Protein AF-A0A0A2G6V5-F1 (afdb_monomer_lite)

pLDDT: mean 86.86, std 17.4, range [29.12, 98.69]

Radius of gyration: 23.3 Å; chains: 1; bounding box: 60×40×96 Å

Structure (mmCIF, N/CA/C/O backbone):
data_AF-A0A0A2G6V5-F1
#
_entry.id   AF-A0A0A2G6V5-F1
#
loop_
_atom_site.group_PDB
_atom_site.id
_atom_site.type_symbol
_atom_site.label_atom_id
_atom_site.label_alt_id
_atom_site.label_comp_id
_atom_site.label_asym_id
_atom_site.label_entity_id
_atom_site.label_seq_id
_atom_site.pdbx_PDB_ins_code
_atom_site.Cartn_x
_atom_site.Cartn_y
_atom_site.Cartn_z
_atom_site.occupancy
_atom_site.B_iso_or_equiv
_atom_site.auth_seq_id
_atom_site.auth_comp_id
_atom_site.auth_asym_id
_atom_site.auth_atom_id
_atom_site.pdbx_PDB_model_num
ATOM 1 N N . MET A 1 1 ? -38.300 0.985 -65.358 1.00 38.34 1 MET A N 1
ATOM 2 C CA . MET A 1 1 ? -37.937 0.601 -63.977 1.00 38.34 1 MET A CA 1
ATOM 3 C C . MET A 1 1 ? -36.799 1.496 -63.498 1.00 38.34 1 MET A C 1
ATOM 5 O O . MET A 1 1 ? -35.659 1.256 -63.862 1.00 38.34 1 MET A O 1
ATOM 9 N N . LYS A 1 2 ? -37.101 2.562 -62.751 1.00 32.06 2 LYS A N 1
ATOM 10 C CA . LYS A 1 2 ? -36.108 3.372 -62.026 1.00 32.06 2 LYS A CA 1
ATOM 11 C C . LYS A 1 2 ? -36.575 3.409 -60.576 1.00 32.06 2 LYS A C 1
ATOM 13 O O . LYS A 1 2 ? -37.638 3.955 -60.299 1.00 32.06 2 LYS A O 1
ATOM 18 N N . LYS A 1 3 ? -35.853 2.711 -59.699 1.00 33.84 3 LYS A N 1
ATOM 19 C CA . LYS A 1 3 ? -36.133 2.677 -58.263 1.00 33.84 3 LYS A CA 1
ATOM 20 C C . LYS A 1 3 ? -35.441 3.869 -57.605 1.00 33.84 3 LYS A C 1
ATOM 22 O O . LYS A 1 3 ? -34.271 4.130 -57.860 1.00 33.84 3 LYS A O 1
ATOM 27 N N . VAL A 1 4 ? -36.229 4.576 -56.808 1.00 41.38 4 VAL A N 1
ATOM 28 C CA . VAL A 1 4 ? -35.854 5.624 -55.857 1.00 41.38 4 VAL A CA 1
ATOM 29 C C . VAL A 1 4 ? -34.998 5.011 -54.748 1.00 41.38 4 VAL A C 1
ATOM 31 O O . VAL A 1 4 ? -35.308 3.904 -54.311 1.00 41.38 4 VAL A O 1
ATOM 34 N N . LEU A 1 5 ? -33.998 5.735 -54.238 1.00 35.59 5 LEU A N 1
ATOM 35 C CA . LEU A 1 5 ? -33.568 5.563 -52.850 1.00 35.59 5 LEU A CA 1
ATOM 36 C C . LEU A 1 5 ? -33.162 6.919 -52.255 1.00 35.59 5 LEU A C 1
ATOM 38 O O . LEU A 1 5 ? -32.220 7.562 -52.713 1.00 35.59 5 LEU A O 1
ATOM 42 N N . PHE A 1 6 ? -33.944 7.348 -51.267 1.00 35.78 6 PHE A N 1
ATOM 43 C CA . PHE A 1 6 ? -33.697 8.485 -50.386 1.00 35.78 6 PHE A CA 1
ATOM 44 C C . PHE A 1 6 ? -32.615 8.101 -49.368 1.00 35.78 6 PHE A C 1
ATOM 46 O O . PHE A 1 6 ? -32.706 7.042 -48.750 1.00 35.78 6 PHE A O 1
ATOM 53 N N . LEU A 1 7 ? -31.618 8.965 -49.178 1.00 33.09 7 LEU A N 1
ATOM 54 C CA . LEU A 1 7 ? -30.595 8.824 -48.145 1.00 33.09 7 LEU A CA 1
ATOM 55 C C . LEU A 1 7 ? -31.003 9.688 -46.942 1.00 33.09 7 LEU A C 1
ATOM 57 O O . LEU A 1 7 ? -30.869 10.909 -46.973 1.00 33.09 7 LEU A O 1
ATOM 61 N N . THR A 1 8 ? -31.553 9.065 -45.902 1.00 38.50 8 THR A N 1
ATOM 62 C CA . THR A 1 8 ? -31.852 9.712 -44.615 1.00 38.50 8 THR A CA 1
ATOM 63 C C . THR A 1 8 ? -30.629 9.683 -43.705 1.00 38.50 8 THR A C 1
ATOM 65 O O . THR A 1 8 ? -30.11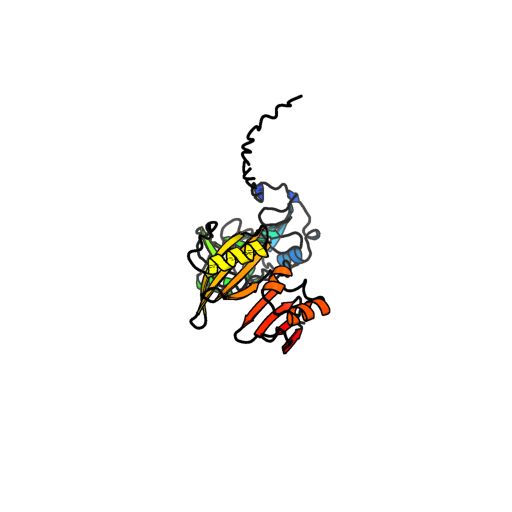2 8.620 -43.368 1.00 38.50 8 THR A O 1
ATOM 68 N N . LEU A 1 9 ? -30.195 10.878 -43.307 1.00 31.89 9 LEU A N 1
ATOM 69 C CA . LEU A 1 9 ? -29.132 11.164 -42.351 1.00 31.89 9 LEU A CA 1
ATOM 70 C C . LEU A 1 9 ? -29.617 10.835 -40.925 1.00 31.89 9 LEU A C 1
ATOM 72 O O . LEU A 1 9 ? -30.485 11.527 -40.397 1.00 31.89 9 LEU A O 1
ATOM 76 N N . PHE A 1 10 ? -29.069 9.791 -40.298 1.00 36.44 10 PHE A N 1
ATOM 77 C CA . PHE A 1 10 ? -29.245 9.528 -38.866 1.00 36.44 10 PHE A CA 1
ATOM 78 C C . PHE A 1 10 ? -28.097 10.192 -38.097 1.00 36.44 10 PHE A C 1
ATOM 80 O O . PHE A 1 10 ? -26.980 9.681 -38.065 1.00 36.44 10 PHE A O 1
ATOM 87 N N . ILE A 1 11 ? -28.372 11.343 -37.480 1.00 39.19 11 ILE A N 1
ATOM 88 C CA . ILE A 1 11 ? -27.513 11.923 -36.444 1.00 39.19 11 ILE A CA 1
ATOM 89 C C . ILE A 1 11 ? -27.846 11.175 -35.150 1.00 39.19 11 ILE A C 1
ATOM 91 O O . ILE A 1 11 ? -28.826 11.478 -34.473 1.00 39.19 11 ILE A O 1
ATOM 95 N N . GLY A 1 12 ? -27.067 10.137 -34.853 1.00 33.50 12 GLY A N 1
ATOM 96 C CA . GLY A 1 12 ? -27.122 9.435 -33.577 1.00 33.50 12 GLY A CA 1
ATOM 97 C C . GLY A 1 12 ? -26.443 10.269 -32.496 1.00 33.50 12 GLY A C 1
ATOM 98 O O . GLY A 1 12 ? -25.219 10.294 -32.410 1.00 33.50 12 GLY A O 1
ATOM 99 N N . MET A 1 13 ? -27.242 10.951 -31.674 1.00 35.38 13 MET A N 1
ATOM 100 C CA . MET A 1 13 ? -26.809 11.467 -30.377 1.00 35.38 13 MET A CA 1
ATOM 101 C C . MET A 1 13 ? -26.453 10.271 -29.485 1.00 35.38 13 MET A C 1
ATOM 103 O O . MET A 1 13 ? -27.337 9.581 -28.979 1.00 35.38 13 MET A O 1
ATOM 107 N N . ILE A 1 14 ? -25.159 10.012 -29.302 1.00 43.00 14 ILE A N 1
ATOM 108 C CA . ILE A 1 14 ? -24.679 9.138 -28.233 1.00 43.00 14 ILE A CA 1
ATOM 109 C C . ILE A 1 14 ? -24.782 9.959 -26.948 1.00 43.00 14 ILE A C 1
ATOM 111 O O . ILE A 1 14 ? -23.923 10.784 -26.642 1.00 43.00 14 ILE A O 1
ATOM 115 N N . GLY A 1 15 ? -25.892 9.783 -26.234 1.00 31.98 15 GLY A N 1
ATOM 116 C CA . GLY A 1 15 ? -26.022 10.256 -24.865 1.00 31.98 15 GLY A CA 1
ATOM 117 C C . GLY A 1 15 ? -25.026 9.501 -23.996 1.00 31.98 15 GLY A C 1
ATOM 118 O O . GLY A 1 15 ? -25.192 8.307 -23.757 1.00 31.98 15 GLY A O 1
ATOM 119 N N . LEU A 1 16 ? -23.988 10.193 -23.534 1.00 33.62 16 LEU A N 1
ATOM 120 C CA . LEU A 1 16 ? -23.160 9.720 -22.435 1.00 33.62 16 LEU A CA 1
ATOM 121 C C . LEU A 1 16 ? -24.040 9.721 -21.181 1.00 33.62 16 LEU A C 1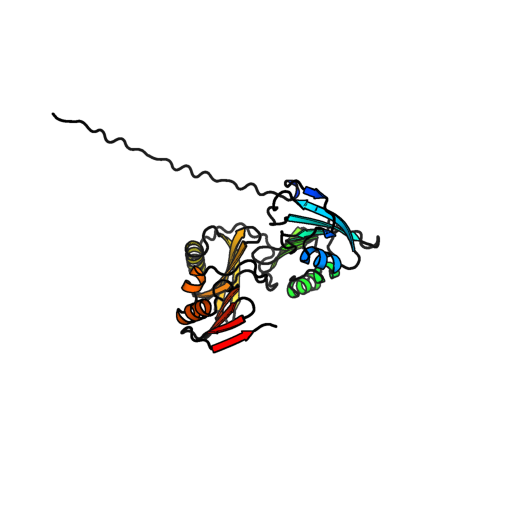
ATOM 123 O O . LEU A 1 16 ? -24.230 10.751 -20.535 1.00 33.62 16 LEU A O 1
ATOM 127 N N . MET A 1 17 ? -24.625 8.566 -20.863 1.00 29.12 17 MET A N 1
ATOM 128 C CA . MET A 1 17 ? -25.128 8.309 -19.522 1.00 29.12 17 MET A CA 1
ATOM 129 C C . MET A 1 17 ? -23.916 8.294 -18.594 1.00 29.12 17 MET A C 1
ATOM 131 O O . MET A 1 17 ? -23.192 7.307 -18.506 1.00 29.12 17 MET A O 1
ATOM 135 N N . SER A 1 18 ? -23.679 9.425 -17.932 1.00 30.42 18 SER A N 1
ATOM 136 C CA . SER A 1 18 ? -22.849 9.480 -16.737 1.00 30.42 18 SER A CA 1
ATOM 137 C C . SER A 1 18 ? -23.564 8.649 -15.675 1.00 30.42 18 SER A C 1
ATOM 139 O O . SER A 1 18 ? -24.473 9.126 -14.995 1.00 30.42 18 SER A O 1
ATOM 141 N N . CYS A 1 19 ? -23.230 7.361 -15.599 1.00 29.95 19 CYS A N 1
ATOM 142 C CA . CYS A 1 19 ? -23.558 6.543 -14.445 1.00 29.95 19 CYS A CA 1
ATOM 143 C C . CYS A 1 19 ? -22.782 7.124 -13.264 1.00 29.95 19 CYS A C 1
ATOM 145 O O . CYS A 1 19 ? -21.623 6.787 -13.033 1.00 29.95 19 CYS A O 1
ATOM 147 N N . HIS A 1 20 ? -23.430 8.033 -12.542 1.00 32.22 20 HIS A N 1
ATOM 148 C CA . HIS A 1 20 ? -23.027 8.432 -11.209 1.00 32.22 20 HIS A CA 1
ATOM 149 C C . HIS A 1 20 ? -23.052 7.154 -10.359 1.00 32.22 20 HIS A C 1
ATOM 151 O O . HIS A 1 20 ? -24.121 6.637 -10.034 1.00 32.22 20 HIS A O 1
ATOM 157 N N . ARG A 1 21 ? -21.884 6.551 -10.108 1.00 37.78 21 ARG A N 1
ATOM 158 C CA . ARG A 1 21 ? -21.764 5.494 -9.103 1.00 37.78 21 ARG A CA 1
ATOM 159 C C . ARG A 1 21 ? -22.068 6.167 -7.769 1.00 37.78 21 ARG A C 1
ATOM 161 O O . ARG A 1 21 ? -21.238 6.925 -7.282 1.00 37.78 21 ARG A O 1
ATOM 168 N N . ASN A 1 22 ? -23.258 5.930 -7.225 1.00 42.25 22 ASN A N 1
ATOM 169 C CA . ASN A 1 22 ? -23.545 6.253 -5.832 1.00 42.25 22 ASN A CA 1
ATOM 170 C C . ASN A 1 22 ? -22.530 5.471 -4.987 1.00 42.25 22 ASN A C 1
ATOM 172 O O . ASN A 1 22 ? -22.527 4.238 -5.039 1.00 42.25 22 ASN A O 1
ATOM 176 N N . SER A 1 23 ? -21.631 6.167 -4.292 1.00 52.72 23 SER A N 1
ATOM 177 C CA . SER A 1 23 ? -20.806 5.547 -3.257 1.00 52.72 23 SER A CA 1
ATOM 178 C C . SER A 1 23 ? -21.742 5.005 -2.179 1.00 52.72 23 SER A C 1
ATOM 180 O O . SER A 1 23 ? -22.703 5.675 -1.804 1.00 52.72 23 SER A O 1
ATOM 182 N N . MET A 1 24 ? -21.519 3.767 -1.747 1.00 62.09 24 MET A N 1
ATOM 183 C CA . MET A 1 24 ? -22.253 3.180 -0.629 1.00 62.09 24 MET A CA 1
ATOM 184 C C . MET A 1 24 ? -21.422 3.393 0.629 1.00 62.09 24 MET A C 1
ATOM 186 O O . MET A 1 24 ? -20.529 2.594 0.912 1.00 62.09 24 MET A O 1
ATOM 190 N N . ASP A 1 25 ? -21.712 4.485 1.330 1.00 74.06 25 ASP A N 1
ATOM 191 C CA . ASP A 1 25 ? -21.171 4.762 2.660 1.00 74.06 25 ASP A CA 1
ATOM 192 C C . ASP A 1 25 ? -21.531 3.612 3.622 1.00 74.06 25 ASP A C 1
ATOM 194 O O . ASP A 1 25 ? -22.568 2.957 3.448 1.00 74.06 25 ASP A O 1
ATOM 198 N N . LYS A 1 26 ? -20.701 3.350 4.643 1.00 74.69 26 LYS A N 1
ATOM 199 C CA . LYS A 1 26 ? -20.950 2.303 5.651 1.00 74.69 26 LYS A CA 1
ATOM 200 C C . LYS A 1 26 ? -22.351 2.408 6.262 1.00 74.69 26 LYS A C 1
ATOM 202 O O . LYS A 1 26 ? -23.012 1.389 6.462 1.00 74.69 26 LYS A O 1
ATOM 207 N N . HIS A 1 27 ? -22.845 3.627 6.483 1.00 80.81 27 HIS A N 1
ATOM 208 C CA . HIS A 1 27 ? -24.167 3.876 7.058 1.00 80.81 27 HIS A CA 1
ATOM 209 C C . HIS A 1 27 ? -25.329 3.516 6.119 1.00 80.81 27 HIS A C 1
ATOM 211 O O . HIS A 1 27 ? -26.443 3.269 6.588 1.00 80.81 27 HIS A O 1
ATOM 217 N N . ASP A 1 28 ? -25.068 3.430 4.815 1.00 83.88 28 ASP A N 1
ATOM 218 C CA . ASP A 1 28 ? -26.050 3.070 3.790 1.00 83.88 28 ASP A CA 1
ATOM 219 C C . ASP A 1 28 ? -26.067 1.564 3.483 1.00 83.88 28 ASP A C 1
ATOM 221 O O . ASP A 1 28 ? -26.959 1.079 2.776 1.00 83.88 28 ASP A O 1
ATOM 225 N N . VAL A 1 29 ? -25.109 0.795 4.016 1.00 86.69 29 VAL A N 1
ATOM 226 C CA . VAL A 1 29 ? -25.027 -0.654 3.813 1.00 86.69 29 VAL A CA 1
ATOM 227 C C . VAL A 1 29 ? -25.638 -1.393 5.007 1.00 86.69 29 VAL A C 1
ATOM 229 O O . VAL A 1 29 ? -25.096 -1.350 6.111 1.00 86.69 29 VAL A O 1
ATOM 232 N N . PRO A 1 30 ? -26.736 -2.154 4.818 1.00 92.56 30 PRO A N 1
ATOM 233 C CA . PRO A 1 30 ? -27.303 -2.958 5.893 1.00 92.56 30 PRO A CA 1
ATOM 234 C C . PRO A 1 30 ? -26.268 -3.923 6.470 1.00 92.56 30 PRO A C 1
ATOM 236 O O . PRO A 1 30 ? -25.570 -4.608 5.720 1.00 92.56 30 PRO A O 1
ATOM 239 N N . SER A 1 31 ? -26.209 -4.033 7.794 1.00 94.88 31 SER A N 1
ATOM 240 C CA . SER A 1 31 ? -25.311 -4.953 8.486 1.00 94.88 31 SER A CA 1
ATOM 241 C C . SER A 1 31 ? -26.079 -5.921 9.385 1.00 94.88 31 SER A C 1
ATOM 243 O O . SER A 1 31 ? -27.217 -5.682 9.796 1.00 94.88 31 SER A O 1
ATOM 245 N N . THR A 1 32 ? -25.463 -7.069 9.656 1.00 96.88 32 THR A N 1
ATOM 246 C CA . THR A 1 32 ? -25.995 -8.089 10.564 1.00 96.88 32 THR A CA 1
ATOM 247 C C . THR A 1 32 ? -24.980 -8.376 11.666 1.00 96.88 32 THR A C 1
ATOM 249 O O . THR A 1 32 ? -23.801 -8.552 11.351 1.00 96.88 32 THR A O 1
ATOM 252 N N . PRO A 1 33 ? -25.394 -8.442 12.945 1.00 97.44 33 PRO A N 1
ATOM 253 C CA . PRO A 1 33 ? -24.491 -8.818 14.025 1.00 97.44 33 PRO A CA 1
ATOM 254 C C . PRO A 1 33 ? -23.900 -10.213 13.802 1.00 97.44 33 PRO A C 1
ATOM 256 O O . PRO A 1 33 ? -24.618 -11.149 13.443 1.00 97.44 33 PRO A O 1
ATOM 259 N N . VAL A 1 34 ? -22.604 -10.359 14.064 1.00 96.94 34 VAL A N 1
ATOM 260 C CA . VAL A 1 34 ? -21.888 -11.640 14.022 1.00 96.94 34 VAL A CA 1
ATOM 261 C C . VAL A 1 34 ? -21.063 -11.824 15.289 1.00 96.94 34 VAL A C 1
ATOM 263 O O . VAL A 1 34 ? -20.673 -10.861 15.949 1.00 96.94 34 VAL A O 1
ATOM 266 N N . ASN A 1 35 ? -20.784 -13.074 15.647 1.00 96.00 35 ASN A N 1
ATOM 267 C CA . ASN A 1 35 ? -19.817 -13.362 16.697 1.00 96.00 35 ASN A CA 1
ATOM 268 C C . ASN A 1 35 ? -18.396 -13.094 16.172 1.00 96.00 35 ASN A C 1
ATOM 270 O O . ASN A 1 35 ? -18.093 -13.428 15.027 1.00 96.00 35 ASN A O 1
ATOM 274 N N . THR A 1 36 ? -17.512 -12.556 17.013 1.00 93.69 36 THR A N 1
ATOM 275 C CA . THR A 1 36 ? -16.094 -12.324 16.696 1.00 93.69 36 THR A CA 1
ATOM 276 C C . THR A 1 36 ? -15.394 -13.573 16.148 1.00 93.69 36 THR A C 1
ATOM 278 O O . THR A 1 36 ? -14.556 -13.459 15.262 1.00 93.69 36 THR A O 1
ATOM 281 N N . GLU A 1 37 ? -15.779 -14.778 16.578 1.00 95.00 37 GLU A N 1
ATOM 282 C CA . GLU A 1 37 ? -15.217 -16.034 16.058 1.00 95.00 37 GLU A CA 1
ATOM 283 C C . GLU A 1 37 ? -15.503 -16.278 14.568 1.00 95.00 37 GLU A C 1
ATOM 285 O O . GLU A 1 37 ? -14.748 -16.993 13.901 1.00 95.00 37 GLU A O 1
ATOM 290 N N . GLN A 1 38 ? -16.570 -15.669 14.043 1.00 96.25 38 GLN A N 1
ATOM 291 C CA . GLN A 1 38 ? -16.976 -15.751 12.639 1.00 96.25 38 GLN A CA 1
ATOM 292 C C . GLN A 1 38 ? -16.214 -14.765 11.743 1.00 96.25 38 GLN A C 1
ATOM 294 O O . GLN A 1 38 ? -16.382 -14.813 10.524 1.00 96.25 38 GLN A O 1
ATOM 299 N N . LEU A 1 39 ? -15.392 -13.882 12.318 1.00 97.56 39 LEU A N 1
ATOM 300 C CA . LEU A 1 39 ? -14.518 -13.006 11.547 1.00 97.56 39 LEU A CA 1
ATOM 301 C C . LEU A 1 39 ? -13.373 -13.803 10.900 1.00 97.56 39 LEU A C 1
ATOM 303 O O . LEU A 1 39 ? -12.946 -14.833 11.443 1.00 97.56 39 LEU A O 1
ATOM 307 N N . PRO A 1 40 ? -12.817 -13.314 9.775 1.00 97.38 40 PRO A N 1
ATOM 308 C CA . PRO A 1 40 ? -11.615 -13.895 9.193 1.00 97.38 40 PRO A CA 1
ATOM 309 C C . PRO A 1 40 ? -10.451 -13.934 10.197 1.00 97.38 40 PRO A C 1
ATOM 311 O O . PRO A 1 40 ? -10.348 -13.106 11.105 1.00 97.38 40 PRO A O 1
ATOM 314 N N . ASN A 1 41 ? -9.544 -14.901 10.037 1.00 96.81 41 ASN A N 1
ATOM 315 C CA . ASN A 1 41 ? -8.457 -15.122 10.998 1.00 96.81 41 ASN A CA 1
ATOM 316 C C . ASN A 1 41 ? -7.549 -13.897 11.169 1.00 96.81 41 ASN A C 1
ATOM 318 O O . ASN A 1 41 ? -7.132 -13.612 12.291 1.00 96.81 41 ASN A O 1
ATOM 322 N N . GLN A 1 42 ? -7.287 -13.154 10.092 1.00 94.94 42 GLN A N 1
ATOM 323 C CA . GLN A 1 42 ? -6.458 -11.950 10.140 1.00 94.94 42 GLN A CA 1
ATOM 324 C C . GLN A 1 42 ? -7.132 -10.804 10.910 1.00 94.94 42 GLN A C 1
ATOM 326 O O . GLN A 1 42 ? -6.467 -10.125 11.696 1.00 94.94 42 GLN A O 1
ATOM 331 N N . ALA A 1 43 ? -8.458 -10.664 10.800 1.00 97.38 43 ALA A N 1
ATOM 332 C CA . ALA A 1 43 ? -9.216 -9.692 11.586 1.00 97.38 43 ALA A CA 1
ATOM 333 C C . ALA A 1 43 ? -9.136 -10.035 13.078 1.00 97.38 43 ALA A C 1
ATOM 335 O O . ALA A 1 43 ? -8.761 -9.197 13.894 1.00 97.38 43 ALA A O 1
ATOM 336 N N . LYS A 1 44 ? -9.371 -11.304 13.440 1.00 97.56 44 LYS A N 1
ATOM 337 C CA . LYS A 1 44 ? -9.236 -11.775 14.831 1.00 97.56 44 LYS A CA 1
ATOM 338 C C . LYS A 1 44 ? -7.824 -11.557 15.377 1.00 97.56 44 LYS A C 1
ATOM 340 O O . LYS A 1 44 ? -7.669 -11.106 16.508 1.00 97.56 44 LYS A O 1
ATOM 345 N N . ALA A 1 45 ? -6.796 -11.849 14.580 1.00 96.31 45 ALA A N 1
ATOM 346 C CA . ALA A 1 45 ? -5.406 -11.616 14.963 1.00 96.31 45 ALA A CA 1
ATOM 347 C C . ALA A 1 45 ? -5.119 -10.126 15.206 1.00 96.31 45 ALA A C 1
ATOM 349 O O . ALA A 1 45 ? -4.451 -9.796 16.182 1.00 96.31 45 ALA A O 1
ATOM 350 N N . THR A 1 46 ? -5.657 -9.239 14.364 1.00 96.25 46 THR A N 1
ATOM 351 C CA . THR A 1 46 ? -5.554 -7.782 14.535 1.00 96.25 46 THR A CA 1
ATOM 352 C C . THR A 1 46 ? -6.224 -7.336 15.833 1.00 96.25 46 THR A C 1
ATOM 354 O O . THR A 1 46 ? -5.577 -6.719 16.674 1.00 96.25 46 THR A O 1
ATOM 357 N N . LEU A 1 47 ? -7.482 -7.730 16.055 1.00 97.12 47 LEU A N 1
ATOM 358 C CA . LEU A 1 47 ? -8.243 -7.381 17.261 1.00 97.12 47 LEU A CA 1
ATOM 359 C C . LEU A 1 47 ? -7.556 -7.864 18.548 1.00 97.12 47 LEU A C 1
ATOM 361 O O . LEU A 1 47 ? -7.530 -7.144 19.541 1.00 97.12 47 LEU A O 1
ATOM 365 N N . ASN A 1 48 ? -6.955 -9.057 18.527 1.00 95.25 48 ASN A N 1
ATOM 366 C CA . ASN A 1 48 ? -6.252 -9.622 19.681 1.00 95.25 48 ASN A CA 1
ATOM 367 C C . ASN A 1 48 ? -4.930 -8.908 20.017 1.00 95.25 48 ASN A C 1
ATOM 369 O O . ASN A 1 48 ? -4.481 -8.999 21.159 1.00 95.25 48 ASN A O 1
ATOM 373 N N . LYS A 1 49 ? -4.302 -8.219 19.052 1.00 94.88 49 LYS A N 1
ATOM 374 C CA . LYS A 1 49 ? -3.075 -7.433 19.278 1.00 94.88 49 LYS A CA 1
ATOM 375 C C . LYS A 1 49 ? -3.343 -6.078 19.935 1.00 94.88 49 LYS A C 1
ATOM 377 O O . LYS A 1 49 ? -2.421 -5.502 20.508 1.00 94.88 49 LYS A O 1
ATOM 382 N N . ILE A 1 50 ? -4.576 -5.574 19.871 1.00 93.56 50 ILE A N 1
ATOM 383 C CA . ILE A 1 50 ? -4.940 -4.275 20.443 1.00 93.56 50 ILE A CA 1
ATOM 384 C C . ILE A 1 50 ? -5.126 -4.424 21.957 1.00 93.56 50 ILE A C 1
ATOM 386 O O . ILE A 1 50 ? -6.179 -4.819 22.469 1.00 93.56 50 ILE A O 1
ATOM 390 N N . GLU A 1 51 ? -4.068 -4.114 22.699 1.00 91.00 51 GLU A N 1
ATOM 391 C CA . GLU A 1 51 ? -4.073 -4.181 24.156 1.00 91.00 51 GLU A CA 1
ATOM 392 C C . GLU A 1 51 ? -4.967 -3.107 24.790 1.00 91.00 51 GLU A C 1
ATOM 394 O O . GLU A 1 51 ? -5.185 -2.028 24.251 1.00 91.00 51 GLU A O 1
ATOM 399 N N . GLY A 1 52 ? -5.497 -3.395 25.982 1.00 90.19 52 GLY A N 1
ATOM 400 C CA . GLY A 1 52 ? -6.353 -2.454 26.714 1.00 90.19 52 GLY A CA 1
ATOM 401 C C . GLY A 1 52 ? -7.810 -2.394 26.243 1.00 90.19 52 GLY A C 1
ATOM 402 O O . GLY A 1 52 ? -8.624 -1.783 26.935 1.00 90.19 52 GLY A O 1
ATOM 403 N N . TYR A 1 53 ? -8.170 -3.098 25.167 1.00 93.75 53 TYR A N 1
ATOM 404 C CA . TYR A 1 53 ? -9.519 -3.123 24.600 1.00 93.75 53 TYR A CA 1
ATOM 405 C C . TYR A 1 53 ? -10.163 -4.516 24.610 1.00 93.75 53 TYR A C 1
ATOM 407 O O . TYR A 1 53 ? -9.492 -5.546 24.696 1.00 93.75 53 TYR A O 1
ATOM 415 N N . THR A 1 54 ? -11.493 -4.540 24.549 1.00 94.31 54 THR A N 1
ATOM 416 C CA . THR A 1 54 ? -12.318 -5.730 24.292 1.00 94.31 54 THR A CA 1
ATOM 417 C C . THR A 1 54 ? -13.266 -5.459 23.140 1.00 94.31 54 THR A C 1
ATOM 419 O O . THR A 1 54 ? -13.836 -4.370 23.067 1.00 94.31 54 THR A O 1
ATOM 422 N N . VAL A 1 55 ? -13.496 -6.463 22.298 1.00 96.81 55 VAL A N 1
ATOM 423 C CA . VAL A 1 55 ? -14.523 -6.400 21.253 1.00 96.81 55 VAL A CA 1
ATOM 424 C C . VAL A 1 55 ? -15.901 -6.363 21.918 1.00 96.81 55 VAL A C 1
ATOM 426 O O . VAL A 1 55 ? -16.285 -7.301 22.614 1.00 96.81 55 VAL A O 1
ATOM 429 N N . ALA A 1 56 ? -16.624 -5.259 21.740 1.00 96.19 56 ALA A N 1
ATOM 430 C CA . ALA A 1 56 ? -17.990 -5.087 22.225 1.00 96.19 56 ALA A CA 1
ATOM 431 C C . ALA A 1 56 ? -19.009 -5.684 21.251 1.00 96.19 56 ALA A C 1
ATOM 433 O O . ALA A 1 56 ? -19.997 -6.284 21.672 1.00 96.19 56 ALA A O 1
ATOM 434 N N . SER A 1 57 ? -18.763 -5.518 19.953 1.00 97.50 57 SER A N 1
ATOM 435 C CA . SER A 1 57 ? -19.622 -6.027 18.890 1.00 97.50 57 SER A CA 1
ATOM 436 C C . SER A 1 57 ? -18.841 -6.215 17.600 1.00 97.50 57 SER A C 1
ATOM 438 O O . SER A 1 57 ? -17.854 -5.523 17.354 1.00 97.50 57 SER A O 1
ATOM 440 N N . SER A 1 58 ? -19.333 -7.123 16.764 1.00 98.44 58 SER A N 1
ATOM 441 C CA . SER A 1 58 ? -18.902 -7.280 15.381 1.00 98.44 58 SER A CA 1
ATOM 442 C C . SER A 1 58 ? -20.131 -7.377 14.483 1.00 98.44 58 SER A C 1
ATOM 444 O O . SER A 1 58 ? -21.164 -7.928 14.881 1.00 98.44 58 SER A O 1
ATOM 446 N N . ALA A 1 59 ? -20.022 -6.855 13.269 1.00 97.88 59 ALA A N 1
ATOM 447 C CA . ALA A 1 59 ? -21.065 -6.916 12.260 1.00 97.88 59 ALA A CA 1
ATOM 448 C C . ALA A 1 59 ? -20.482 -7.331 10.908 1.00 97.88 59 ALA A C 1
ATOM 450 O O . ALA A 1 59 ? -19.300 -7.133 10.626 1.00 97.88 59 ALA A O 1
ATOM 451 N N . LYS A 1 60 ? -21.330 -7.933 10.077 1.00 97.94 60 LYS A N 1
ATOM 452 C CA . LYS A 1 60 ? -21.055 -8.205 8.670 1.00 97.94 60 LYS A CA 1
ATOM 453 C C . LYS A 1 60 ? -21.979 -7.352 7.812 1.00 97.94 60 LYS A C 1
ATOM 455 O O . LYS A 1 60 ? -23.200 -7.443 7.966 1.00 97.94 60 LYS A O 1
ATOM 460 N N . PHE A 1 61 ? -21.404 -6.580 6.901 1.00 96.94 61 PHE A N 1
ATOM 461 C CA . PHE A 1 61 ? -22.141 -5.825 5.897 1.00 96.94 61 PHE A CA 1
ATOM 462 C C . PHE A 1 61 ? -22.763 -6.766 4.853 1.00 96.94 61 PHE A C 1
ATOM 464 O O . PHE A 1 61 ? -22.206 -7.812 4.509 1.00 96.94 61 PHE A O 1
ATOM 471 N N . ALA A 1 62 ? -23.944 -6.412 4.345 1.00 93.88 62 ALA A N 1
ATOM 472 C CA . ALA A 1 62 ? -24.642 -7.188 3.321 1.00 93.88 62 ALA A CA 1
ATOM 473 C C . ALA A 1 62 ? -23.904 -7.168 1.972 1.00 93.88 62 ALA A C 1
ATOM 475 O O . ALA A 1 62 ? -23.975 -8.139 1.221 1.00 93.88 62 ALA A O 1
ATOM 476 N N . ASN A 1 63 ? -23.189 -6.076 1.693 1.00 91.19 63 ASN A N 1
ATOM 477 C CA . ASN A 1 63 ? -22.304 -5.892 0.547 1.00 91.19 63 ASN A CA 1
ATOM 478 C C . ASN A 1 63 ? -21.012 -5.217 1.018 1.00 91.19 63 ASN A C 1
ATOM 480 O O . ASN A 1 63 ? -20.961 -4.701 2.130 1.00 91.19 63 ASN A O 1
ATOM 484 N N . THR A 1 64 ? -19.981 -5.204 0.178 1.00 89.56 64 THR A N 1
ATOM 485 C CA . THR A 1 64 ? -18.777 -4.416 0.460 1.00 89.56 64 THR A CA 1
ATOM 486 C C . THR A 1 64 ? -19.104 -2.923 0.465 1.00 89.56 64 THR A C 1
ATOM 488 O O . THR A 1 64 ? -19.789 -2.461 -0.452 1.00 89.56 64 THR A O 1
ATOM 491 N N . THR A 1 65 ? -18.604 -2.183 1.455 1.00 90.00 65 THR A N 1
ATOM 492 C CA . THR A 1 65 ? -18.688 -0.713 1.497 1.00 90.00 65 THR A CA 1
ATOM 493 C C . THR A 1 65 ? -17.865 -0.088 0.367 1.00 90.00 65 THR A C 1
ATOM 495 O O . THR A 1 65 ? -17.105 -0.771 -0.331 1.00 90.00 65 THR A O 1
ATOM 498 N N . ASP A 1 66 ? -17.986 1.222 0.173 1.00 82.88 66 ASP A N 1
ATOM 499 C CA . ASP A 1 66 ? -17.085 1.979 -0.697 1.00 82.88 66 ASP A CA 1
ATOM 500 C C . ASP A 1 66 ? -15.614 1.911 -0.253 1.00 82.88 66 ASP A C 1
ATOM 502 O O . ASP A 1 66 ? -14.741 2.065 -1.103 1.00 82.88 66 ASP A O 1
ATOM 506 N N . ARG A 1 67 ? -15.353 1.571 1.018 1.00 85.44 67 ARG A N 1
ATOM 507 C CA . ARG A 1 67 ? -14.041 1.226 1.591 1.00 85.44 67 ARG A CA 1
ATOM 508 C C . ARG A 1 67 ? -13.612 -0.232 1.379 1.00 85.44 67 ARG A C 1
ATOM 510 O O . ARG A 1 67 ? -12.630 -0.711 1.939 1.00 85.44 67 ARG A O 1
ATOM 517 N N . GLY A 1 68 ? -14.367 -0.997 0.592 1.00 87.81 68 GLY A N 1
ATOM 518 C CA . GLY A 1 68 ? -14.103 -2.421 0.369 1.00 87.81 68 GLY A CA 1
ATOM 519 C C . GLY A 1 68 ? -14.289 -3.298 1.614 1.00 87.81 68 GLY A C 1
ATOM 520 O O . GLY A 1 68 ? -13.946 -4.483 1.581 1.00 87.81 68 GLY A O 1
ATOM 521 N N . SER A 1 69 ? -14.841 -2.748 2.695 1.00 93.50 69 SER A N 1
ATOM 522 C CA . SER A 1 69 ? -15.048 -3.435 3.964 1.00 93.50 69 SER A CA 1
ATOM 523 C C . SER A 1 69 ? -16.249 -4.366 3.883 1.00 93.50 69 SER A C 1
ATOM 525 O O . SER A 1 69 ? -17.284 -4.021 3.319 1.00 93.50 69 SER A O 1
ATOM 527 N N . LEU A 1 70 ? -16.136 -5.551 4.476 1.00 96.25 70 LEU A N 1
ATOM 528 C CA . LEU A 1 70 ? -17.233 -6.511 4.627 1.00 96.25 70 LEU A CA 1
ATOM 529 C C . LEU A 1 70 ? -17.582 -6.771 6.097 1.00 96.25 70 LEU A C 1
ATOM 531 O O . LEU A 1 70 ? -18.676 -7.255 6.394 1.00 96.25 70 LEU A O 1
ATOM 535 N N . TYR A 1 71 ? -16.674 -6.441 7.009 1.00 97.88 71 TYR A N 1
ATOM 536 C CA . TYR A 1 71 ? -16.865 -6.597 8.441 1.00 97.88 71 TYR A CA 1
ATOM 537 C C . TYR A 1 71 ? -16.506 -5.311 9.172 1.00 97.88 71 TYR A C 1
ATOM 539 O O . TYR A 1 71 ? -15.659 -4.549 8.723 1.00 97.88 71 TYR A O 1
ATOM 547 N N . GLU A 1 72 ? -17.111 -5.130 10.335 1.00 97.81 72 GLU A N 1
ATOM 548 C CA . GLU A 1 72 ? -16.810 -4.056 11.274 1.00 97.81 72 GLU A CA 1
ATOM 549 C C . GLU A 1 72 ? -16.738 -4.652 12.679 1.00 97.81 72 GLU A C 1
ATOM 551 O O . GLU A 1 72 ? -17.434 -5.621 13.005 1.00 97.81 72 GLU A O 1
ATOM 556 N N . SER A 1 73 ? -15.865 -4.116 13.523 1.00 98.25 73 SER A N 1
ATOM 557 C CA . SER A 1 73 ? -15.825 -4.423 14.946 1.00 98.25 73 SER A CA 1
ATOM 558 C C . SER A 1 73 ? -15.646 -3.164 15.769 1.00 98.25 73 SER A C 1
ATOM 560 O O . SER A 1 73 ? -14.803 -2.327 15.474 1.00 98.25 73 SER A O 1
ATOM 562 N N . ARG A 1 74 ? -16.407 -3.089 16.856 1.00 97.12 74 ARG A N 1
ATOM 563 C CA . ARG A 1 74 ? -16.351 -2.004 17.827 1.00 97.12 74 ARG A CA 1
ATOM 564 C C . ARG A 1 74 ? -15.615 -2.473 19.069 1.00 97.12 74 ARG A C 1
ATOM 566 O O . ARG A 1 74 ? -16.012 -3.456 19.702 1.00 97.12 74 ARG A O 1
ATOM 573 N N . LEU A 1 75 ? -14.560 -1.769 19.443 1.00 95.81 75 LEU A N 1
ATOM 574 C CA . LEU A 1 75 ? -13.724 -2.047 20.597 1.00 95.81 75 LEU A CA 1
ATOM 575 C C . LEU A 1 75 ? -14.006 -1.020 21.690 1.00 95.81 75 LEU A C 1
ATOM 577 O O . LEU A 1 75 ? -14.013 0.185 21.461 1.00 95.81 75 LEU A O 1
ATOM 581 N N . VAL A 1 76 ? -14.187 -1.501 22.916 1.00 93.38 76 VAL A N 1
ATOM 582 C CA . VAL A 1 76 ? -14.317 -0.657 24.110 1.00 93.38 76 VAL A CA 1
ATOM 583 C C . VAL A 1 76 ? -13.154 -0.902 25.047 1.00 93.38 76 VAL A C 1
ATOM 585 O O . VAL A 1 76 ? -12.699 -2.036 25.214 1.00 93.38 76 VAL A O 1
ATOM 588 N N . ALA A 1 77 ? -12.666 0.162 25.671 1.00 89.44 77 ALA A N 1
ATOM 589 C CA . ALA A 1 77 ? -11.581 0.044 26.620 1.00 89.44 77 ALA A CA 1
ATOM 590 C C . ALA A 1 77 ? -11.982 -0.777 27.852 1.00 89.44 77 ALA A C 1
ATOM 592 O O . ALA A 1 77 ? -13.053 -0.597 28.435 1.00 89.44 77 ALA A O 1
ATOM 593 N N . LYS A 1 78 ? -11.059 -1.622 28.318 1.00 87.38 78 LYS A N 1
ATOM 594 C CA . LYS A 1 78 ? -11.182 -2.377 29.576 1.00 87.38 78 LYS A CA 1
ATOM 595 C C . LYS A 1 78 ? -11.198 -1.462 30.801 1.00 87.38 78 LYS A C 1
ATOM 597 O O . LYS A 1 78 ? -11.741 -1.829 31.839 1.00 87.38 78 LYS A O 1
ATOM 602 N N . MET A 1 79 ? -10.584 -0.282 30.697 1.00 79.62 79 MET A N 1
ATOM 603 C CA . MET A 1 79 ? -10.491 0.698 31.777 1.00 79.62 79 MET A CA 1
ATOM 604 C C . MET A 1 79 ? -11.125 2.023 31.362 1.00 79.62 79 MET A C 1
ATOM 606 O O . MET A 1 79 ? -10.803 2.562 30.309 1.00 79.62 79 MET A O 1
ATOM 610 N N . ARG A 1 80 ? -11.940 2.609 32.251 1.00 65.44 80 ARG A N 1
ATOM 611 C CA . ARG A 1 80 ? -12.629 3.899 32.034 1.00 65.44 80 ARG A CA 1
ATOM 612 C C . ARG A 1 80 ? -11.712 5.078 31.672 1.00 65.44 80 ARG A C 1
ATOM 614 O O . ARG A 1 80 ? -12.213 6.075 31.172 1.00 65.44 80 ARG A O 1
ATOM 621 N N . ALA A 1 81 ? -10.410 4.996 31.954 1.00 59.94 81 ALA A N 1
ATOM 622 C CA . ALA A 1 81 ? -9.452 6.062 31.651 1.00 59.94 81 ALA A CA 1
ATOM 623 C C . ALA A 1 81 ? -9.138 6.199 30.149 1.00 59.94 81 ALA A C 1
ATOM 625 O O . ALA A 1 81 ? -8.669 7.250 29.728 1.00 59.94 81 ALA A O 1
ATOM 626 N N . VAL A 1 82 ? -9.416 5.167 29.346 1.00 61.3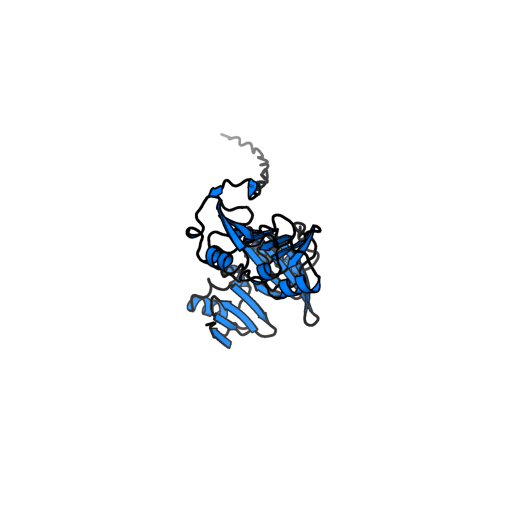4 82 VAL A N 1
ATOM 627 C CA . VAL A 1 82 ? -9.321 5.214 27.884 1.00 61.34 82 VAL A CA 1
ATOM 628 C C . VAL A 1 82 ? -10.755 5.378 27.375 1.00 61.34 82 VAL A C 1
ATOM 630 O O . VAL A 1 82 ? -11.457 4.411 27.118 1.00 61.34 82 VAL A O 1
ATOM 633 N N . ALA A 1 83 ? -11.266 6.610 27.390 1.00 61.22 83 ALA A N 1
ATOM 634 C CA . ALA A 1 83 ? -12.692 6.883 27.161 1.00 61.22 83 ALA A CA 1
ATOM 635 C C . ALA A 1 83 ? -13.149 6.656 25.704 1.00 61.22 83 ALA A C 1
ATOM 637 O O . ALA A 1 83 ? -14.346 6.675 25.425 1.00 61.22 83 ALA A O 1
ATOM 638 N N . THR A 1 84 ? -12.205 6.444 24.791 1.00 81.75 84 THR A N 1
ATOM 639 C CA . THR A 1 84 ? -12.442 6.339 23.352 1.00 81.75 84 THR A CA 1
ATOM 640 C C . THR A 1 84 ? -12.718 4.896 22.956 1.00 81.75 84 THR A C 1
ATOM 642 O O . THR A 1 84 ? -11.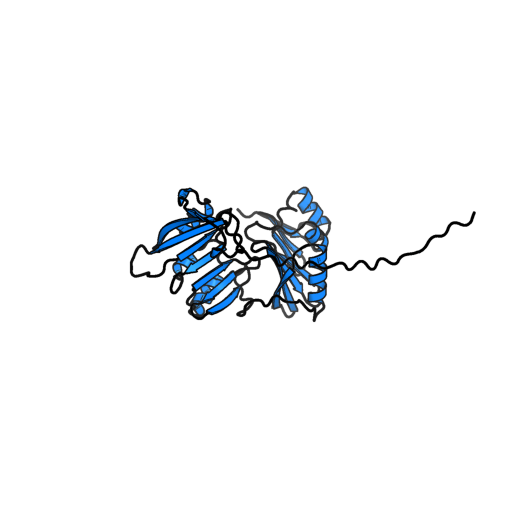858 4.032 23.135 1.00 81.75 84 THR A O 1
ATOM 645 N N . ALA A 1 85 ? -13.913 4.639 22.422 1.00 92.44 85 ALA A N 1
ATOM 646 C CA . ALA A 1 85 ? -14.182 3.426 21.659 1.00 92.44 85 ALA A CA 1
ATOM 647 C C . ALA A 1 85 ? -13.551 3.536 20.264 1.00 92.44 85 ALA A C 1
ATOM 649 O O . ALA A 1 85 ? -13.382 4.642 19.751 1.00 92.44 85 ALA A O 1
ATOM 650 N N . ILE A 1 86 ? -13.172 2.393 19.698 1.00 95.69 86 ILE A N 1
ATOM 651 C CA . ILE A 1 86 ? -12.525 2.306 18.387 1.00 95.69 86 ILE A CA 1
ATOM 652 C C . ILE A 1 86 ? -13.389 1.431 17.489 1.00 95.69 86 ILE A C 1
ATOM 654 O O . ILE A 1 86 ? -13.708 0.302 17.863 1.00 95.69 86 ILE A O 1
ATOM 658 N N . GLU A 1 87 ? -13.735 1.929 16.315 1.00 97.00 87 GLU A N 1
ATOM 659 C CA . GLU A 1 87 ? -14.316 1.152 15.228 1.00 97.00 87 GLU A CA 1
ATOM 660 C C . GLU A 1 87 ? -13.196 0.704 14.289 1.00 97.00 87 GLU A C 1
ATOM 662 O O . GLU A 1 87 ? -12.263 1.453 14.006 1.00 97.00 87 GLU A O 1
ATOM 667 N N . ILE A 1 88 ? -13.243 -0.556 13.861 1.00 97.81 88 ILE A N 1
ATOM 668 C CA . ILE A 1 88 ? -12.303 -1.111 12.889 1.00 97.81 88 ILE A CA 1
ATOM 669 C C . ILE A 1 88 ? -13.090 -1.853 11.829 1.00 97.81 88 ILE A C 1
ATOM 671 O O . ILE A 1 88 ? -13.816 -2.804 12.136 1.00 97.81 88 ILE A O 1
ATOM 675 N N . GLU A 1 89 ? -12.896 -1.452 10.584 1.00 97.50 89 GLU A N 1
ATOM 676 C CA . GLU A 1 89 ? -13.446 -2.124 9.422 1.00 97.50 89 GLU A CA 1
ATOM 677 C C . GLU A 1 89 ? -12.425 -3.089 8.815 1.00 97.50 89 GLU A C 1
ATOM 679 O O . GLU A 1 89 ? -11.218 -2.848 8.844 1.00 97.50 89 GLU A O 1
ATOM 684 N N . PHE A 1 90 ? -12.912 -4.197 8.256 1.00 96.44 90 PHE A N 1
ATOM 685 C CA . PHE A 1 90 ? -12.093 -5.210 7.600 1.00 96.44 90 PHE A CA 1
ATOM 686 C C . PHE A 1 90 ? -12.683 -5.631 6.259 1.00 96.44 90 PHE A C 1
ATOM 688 O O . PHE A 1 90 ? -13.900 -5.789 6.119 1.00 96.44 90 PHE A O 1
ATOM 695 N N . ASP A 1 91 ? -11.813 -5.921 5.295 1.00 93.62 91 ASP A N 1
ATOM 696 C CA . ASP A 1 91 ? -12.188 -6.561 4.037 1.00 93.62 91 ASP A CA 1
ATOM 697 C C . ASP A 1 91 ? -12.586 -8.042 4.228 1.00 93.62 91 ASP A C 1
ATOM 699 O O . ASP A 1 91 ? -12.606 -8.593 5.335 1.00 93.62 91 ASP A O 1
ATOM 703 N N . MET A 1 92 ? -12.918 -8.726 3.129 1.00 92.75 92 MET A N 1
ATOM 704 C CA . MET A 1 92 ? -13.338 -10.132 3.176 1.00 92.75 92 MET A CA 1
ATOM 705 C C . MET A 1 92 ? -12.261 -11.109 3.677 1.00 92.75 92 MET A C 1
ATOM 707 O O . MET A 1 92 ? -12.613 -12.196 4.138 1.00 92.75 92 MET A O 1
ATOM 711 N N . ASN A 1 93 ? -10.983 -10.728 3.605 1.00 91.88 93 ASN A N 1
ATOM 712 C CA . ASN A 1 93 ? -9.844 -11.521 4.069 1.00 91.88 93 ASN A CA 1
ATOM 713 C C . ASN A 1 93 ? -9.483 -11.207 5.531 1.00 91.88 93 ASN A C 1
ATOM 715 O O . ASN A 1 93 ? -8.749 -11.963 6.170 1.00 91.88 93 ASN A O 1
ATOM 719 N N . GLY A 1 94 ? -10.058 -10.143 6.098 1.00 93.94 94 GLY A N 1
ATOM 720 C CA . GLY A 1 94 ? -9.791 -9.686 7.456 1.00 93.94 94 GLY A CA 1
ATOM 721 C C . GLY A 1 94 ? -8.629 -8.709 7.555 1.00 93.94 94 GLY A C 1
ATOM 722 O O . GLY A 1 94 ? -8.079 -8.546 8.644 1.00 93.94 94 GLY A O 1
ATOM 723 N N . ILE A 1 95 ? -8.237 -8.092 6.443 1.00 92.31 95 ILE A N 1
ATOM 724 C CA . ILE A 1 95 ? -7.286 -6.984 6.437 1.00 92.31 95 ILE A CA 1
ATOM 725 C C . ILE A 1 95 ? -8.064 -5.725 6.804 1.00 92.31 95 ILE A C 1
ATOM 727 O O . ILE A 1 95 ? -9.141 -5.491 6.257 1.00 92.31 95 ILE A O 1
ATOM 731 N N . TRP A 1 96 ? -7.550 -4.939 7.751 1.00 94.69 96 TRP A N 1
ATOM 732 C CA . TRP A 1 96 ? -8.227 -3.714 8.159 1.00 94.69 96 TRP A CA 1
ATOM 733 C C . TRP A 1 96 ? -8.207 -2.692 7.016 1.00 94.69 96 TRP A C 1
ATOM 735 O O . TRP A 1 96 ? -7.211 -2.570 6.303 1.00 94.69 96 TRP A O 1
ATOM 745 N N . THR A 1 97 ? -9.313 -1.989 6.826 1.00 94.12 97 THR A N 1
ATOM 746 C CA . THR A 1 97 ? -9.501 -0.972 5.778 1.00 94.12 97 THR A CA 1
ATOM 747 C C . THR A 1 97 ? -9.627 0.420 6.374 1.00 94.12 97 THR A C 1
ATOM 749 O O . THR A 1 97 ? -9.189 1.383 5.746 1.00 94.12 97 THR A O 1
ATOM 752 N N . ASP A 1 98 ? -10.169 0.505 7.586 1.00 96.19 98 ASP A N 1
ATOM 753 C CA . ASP A 1 98 ? -10.370 1.736 8.333 1.00 96.19 98 ASP A CA 1
ATOM 754 C C . ASP A 1 98 ? -10.287 1.475 9.842 1.00 96.19 98 ASP A C 1
ATOM 756 O O . ASP A 1 98 ? -10.670 0.402 10.321 1.00 96.19 98 ASP A O 1
ATOM 760 N N . VAL A 1 99 ? -9.744 2.440 10.576 1.00 97.38 99 VAL A N 1
ATOM 761 C CA . VAL A 1 99 ? -9.677 2.462 12.039 1.00 97.38 99 VAL A CA 1
ATOM 762 C C . VAL A 1 99 ? -10.059 3.862 12.483 1.00 97.38 99 VAL A C 1
ATOM 764 O O . VAL A 1 99 ? -9.335 4.808 12.188 1.00 97.38 99 VAL A O 1
ATOM 767 N N . GLU A 1 100 ? -11.134 3.986 13.248 1.00 97.00 100 GLU A N 1
ATOM 768 C CA . GLU A 1 100 ? -11.710 5.269 13.644 1.00 97.00 100 GLU A CA 1
ATOM 769 C C . GLU A 1 100 ? -11.942 5.309 15.159 1.00 97.00 100 GLU A C 1
ATOM 771 O O . GLU A 1 100 ? -12.415 4.353 15.777 1.00 97.00 100 GLU A O 1
ATOM 776 N N . ALA A 1 101 ? -11.596 6.424 15.791 1.00 95.31 101 ALA A N 1
ATOM 777 C CA . ALA A 1 101 ? -11.993 6.723 17.154 1.00 95.31 101 ALA A CA 1
ATOM 778 C C . ALA A 1 101 ? -13.391 7.348 17.156 1.00 95.31 101 ALA A C 1
ATOM 780 O O . ALA A 1 101 ? -13.556 8.473 16.709 1.00 95.31 101 ALA A O 1
ATOM 781 N N . GLU A 1 102 ? -14.378 6.700 17.784 1.00 91.06 102 GLU A N 1
ATOM 782 C CA . GLU A 1 102 ? -15.742 7.264 17.871 1.00 91.06 102 GLU A CA 1
ATOM 783 C C . GLU A 1 102 ? -15.788 8.625 18.576 1.00 91.06 102 GLU A C 1
ATOM 785 O O . GLU A 1 102 ? -16.720 9.404 18.402 1.00 91.06 102 GLU A O 1
ATOM 790 N N . ASN A 1 103 ? -14.835 8.865 19.479 1.00 86.69 103 ASN A N 1
ATOM 791 C CA . ASN A 1 103 ? -14.687 10.126 20.189 1.00 86.69 103 ASN A CA 1
ATOM 792 C C . ASN A 1 103 ? -13.216 10.355 20.537 1.00 86.69 103 ASN A C 1
ATOM 794 O O . ASN A 1 103 ? -12.614 9.545 21.246 1.00 86.69 103 ASN A O 1
ATOM 798 N N . GLY A 1 104 ? -12.657 11.504 20.170 1.00 91.25 104 GLY A N 1
ATOM 799 C CA . GLY A 1 104 ? -11.285 11.851 20.533 1.00 91.25 104 GLY A CA 1
ATOM 800 C C . GLY A 1 104 ? -10.280 11.229 19.572 1.00 91.25 104 GLY A C 1
ATOM 801 O O . GLY A 1 104 ? -10.370 11.470 18.383 1.00 91.25 104 GLY A O 1
ATOM 802 N N . HIS A 1 105 ? -9.287 10.494 20.077 1.00 94.69 105 HIS A N 1
ATOM 803 C CA . HIS A 1 105 ? -8.191 9.995 19.245 1.00 94.69 105 HIS A CA 1
ATOM 804 C C . HIS A 1 105 ? -7.848 8.537 19.539 1.00 94.69 105 HIS A C 1
ATOM 806 O O . HIS A 1 105 ? -7.975 8.059 20.670 1.00 94.69 105 HIS A O 1
ATOM 812 N N . ILE A 1 106 ? -7.346 7.856 18.516 1.00 95.50 106 ILE A N 1
ATOM 813 C CA . ILE A 1 106 ? -6.800 6.510 18.589 1.00 95.50 106 ILE A CA 1
ATOM 814 C C . ILE A 1 106 ? -5.498 6.569 19.405 1.00 95.50 106 ILE A C 1
ATOM 816 O O . ILE A 1 106 ? -4.584 7.331 19.065 1.00 95.50 106 ILE A O 1
ATOM 820 N N . PRO A 1 107 ? -5.356 5.775 20.481 1.00 93.75 107 PRO A N 1
ATOM 821 C CA . PRO A 1 107 ? -4.110 5.723 21.234 1.00 93.75 107 PRO A CA 1
ATOM 822 C C . PRO A 1 107 ? -2.937 5.271 20.356 1.00 93.75 107 PRO A C 1
ATOM 824 O O . PRO A 1 107 ? -3.046 4.294 19.615 1.00 93.75 107 PRO A O 1
ATOM 827 N N . LEU A 1 108 ? -1.773 5.913 20.501 1.00 94.31 108 LEU A N 1
ATOM 828 C CA . LEU A 1 108 ? -0.582 5.600 19.695 1.00 94.31 108 LEU A CA 1
ATOM 829 C C . LEU A 1 108 ? -0.164 4.120 19.779 1.00 94.31 108 LEU A C 1
ATOM 831 O O . LEU A 1 108 ? 0.299 3.553 18.794 1.00 94.31 108 LEU A O 1
ATOM 835 N N . GLU A 1 109 ? -0.347 3.476 20.935 1.00 92.75 109 GLU A N 1
ATOM 836 C CA . GLU A 1 109 ? -0.061 2.042 21.093 1.00 92.75 109 GLU A CA 1
ATOM 837 C C . GLU A 1 109 ? -1.027 1.155 20.294 1.00 92.75 109 GLU A C 1
ATOM 839 O O . GLU A 1 109 ? -0.622 0.109 19.796 1.00 92.75 109 GLU A O 1
ATOM 844 N N . THR A 1 110 ? -2.276 1.592 20.093 1.00 94.31 110 THR A N 1
ATOM 845 C CA . THR A 1 110 ? -3.204 0.903 19.185 1.00 94.31 110 THR A CA 1
ATOM 846 C C . THR A 1 110 ? -2.731 1.035 17.742 1.00 94.31 110 THR A C 1
ATOM 848 O O . THR A 1 110 ? -2.626 0.024 17.054 1.00 94.31 110 THR A O 1
ATOM 851 N N . ILE A 1 111 ? -2.338 2.240 17.314 1.00 96.00 111 ILE A N 1
ATOM 852 C CA . ILE A 1 111 ? -1.812 2.491 15.960 1.00 96.00 111 ILE A CA 1
ATOM 853 C C . ILE A 1 111 ? -0.591 1.602 15.668 1.00 96.00 111 ILE A C 1
ATOM 855 O O . ILE A 1 111 ? -0.531 0.949 14.631 1.00 96.00 111 ILE A O 1
ATOM 859 N N . LYS A 1 112 ? 0.355 1.504 16.610 1.00 95.50 112 LYS A N 1
ATOM 860 C CA . LYS A 1 112 ? 1.545 0.636 16.495 1.00 95.50 112 LYS A CA 1
ATOM 861 C C . LYS A 1 112 ? 1.227 -0.852 16.367 1.00 95.50 112 LYS A C 1
ATOM 863 O O . LYS A 1 112 ? 2.054 -1.606 15.864 1.00 95.50 112 LYS A O 1
ATOM 868 N N . SER A 1 113 ? 0.080 -1.287 16.884 1.00 94.12 113 SER A N 1
ATOM 869 C CA . SER A 1 113 ? -0.321 -2.696 16.862 1.00 94.12 113 SER A CA 1
ATOM 870 C C . SER A 1 113 ? -0.975 -3.120 15.542 1.00 94.12 113 SER A C 1
ATOM 872 O O . SER A 1 113 ? -1.138 -4.322 15.305 1.00 94.12 113 SER A O 1
ATOM 874 N N . LEU A 1 114 ? -1.329 -2.155 14.681 1.00 94.56 114 LEU A N 1
ATOM 875 C CA . LEU A 1 114 ? -1.950 -2.419 13.389 1.00 94.56 114 LEU A CA 1
ATOM 876 C C . LEU A 1 114 ? -0.962 -3.153 12.467 1.00 94.56 114 LEU A C 1
ATOM 878 O O . LEU A 1 114 ? 0.145 -2.665 12.226 1.00 94.56 114 LEU A O 1
ATOM 882 N N . PRO A 1 115 ? -1.326 -4.332 11.933 1.00 91.56 115 PRO A N 1
ATOM 883 C CA . PRO A 1 115 ? -0.457 -5.061 11.020 1.00 91.56 115 PRO A CA 1
ATOM 884 C C . PRO A 1 115 ? -0.294 -4.291 9.706 1.00 91.56 115 PRO A C 1
ATOM 886 O O . PRO A 1 115 ? -1.243 -3.657 9.240 1.00 91.56 115 PRO A O 1
ATOM 889 N N . HIS A 1 116 ? 0.904 -4.368 9.121 1.00 87.12 116 HIS A N 1
ATOM 890 C CA . HIS A 1 116 ? 1.304 -3.675 7.886 1.00 87.12 116 HIS A CA 1
ATOM 891 C C . HIS A 1 116 ? 1.015 -2.161 7.893 1.00 87.12 116 HIS A C 1
ATOM 893 O O . HIS A 1 116 ? 0.738 -1.576 6.854 1.00 87.12 116 HIS A O 1
ATOM 899 N N . PHE A 1 117 ? 1.019 -1.519 9.067 1.00 92.94 117 PHE A N 1
ATOM 900 C CA . PHE A 1 117 ? 1.014 -0.060 9.154 1.00 92.94 117 PHE A CA 1
ATOM 901 C C . PHE A 1 117 ? 2.466 0.450 9.211 1.00 92.94 117 PHE A C 1
ATOM 903 O O . PHE A 1 117 ? 3.206 0.027 10.107 1.00 92.94 117 PHE A O 1
ATOM 910 N N . PRO A 1 118 ? 2.910 1.324 8.288 1.00 93.62 118 PRO A N 1
ATOM 911 C CA . PRO A 1 118 ? 4.316 1.706 8.191 1.00 93.62 118 PRO A CA 1
ATOM 912 C C . PRO A 1 118 ? 4.832 2.425 9.438 1.00 93.62 118 PRO A C 1
ATOM 914 O O . PRO A 1 118 ? 4.253 3.408 9.913 1.00 93.62 118 PRO A O 1
ATOM 917 N N . VAL A 1 119 ? 5.990 1.981 9.940 1.00 95.25 119 VAL A N 1
ATOM 918 C CA . VAL A 1 119 ? 6.620 2.568 11.134 1.00 95.25 119 VAL A CA 1
ATOM 919 C C . VAL A 1 119 ? 6.932 4.057 10.948 1.00 95.25 119 VAL A C 1
ATOM 921 O O . VAL A 1 119 ? 6.777 4.832 11.890 1.00 95.25 119 VAL A O 1
ATOM 924 N N . LYS A 1 120 ? 7.268 4.483 9.723 1.00 96.50 120 LYS A N 1
ATOM 925 C CA . LYS A 1 120 ? 7.521 5.891 9.386 1.00 96.50 120 LYS A CA 1
ATOM 926 C C . LYS A 1 120 ? 6.304 6.783 9.639 1.00 96.50 120 LYS A C 1
ATOM 928 O O . LYS A 1 120 ? 6.461 7.897 10.135 1.00 96.50 120 LYS A O 1
ATOM 933 N N . ILE A 1 121 ? 5.086 6.288 9.398 1.00 98.00 121 ILE A N 1
ATOM 934 C CA . ILE A 1 121 ? 3.862 7.052 9.689 1.00 98.00 121 ILE A CA 1
ATOM 935 C C . ILE A 1 121 ? 3.679 7.196 11.203 1.00 98.00 121 ILE A C 1
ATOM 937 O O . ILE A 1 121 ? 3.366 8.282 11.691 1.00 98.00 121 ILE A O 1
ATOM 941 N N . VAL A 1 122 ? 3.944 6.137 11.977 1.00 98.00 122 VAL A N 1
ATOM 942 C CA . VAL A 1 122 ? 3.927 6.197 13.451 1.00 98.00 122 VAL A CA 1
ATOM 943 C C . VAL A 1 122 ? 4.941 7.221 13.973 1.00 98.00 122 VAL A C 1
ATOM 945 O O . VAL A 1 122 ? 4.634 8.007 14.874 1.00 98.00 122 VAL A O 1
ATOM 948 N N . GLU A 1 123 ? 6.151 7.231 13.413 1.00 97.94 123 GLU A N 1
ATOM 949 C CA . GLU A 1 123 ? 7.195 8.200 13.747 1.00 97.94 123 GLU A CA 1
ATOM 950 C C . GLU A 1 123 ? 6.775 9.627 13.394 1.00 97.94 123 GLU A C 1
ATOM 952 O O . GLU A 1 123 ? 6.938 10.525 14.223 1.00 97.94 123 GLU A O 1
ATOM 957 N N . TYR A 1 124 ? 6.161 9.830 12.227 1.00 97.69 124 TYR A N 1
ATOM 958 C CA . TYR A 1 124 ? 5.619 11.118 11.806 1.00 97.69 124 TYR A CA 1
ATOM 959 C C . TYR A 1 124 ? 4.528 11.617 12.760 1.00 97.69 124 TYR A C 1
ATOM 961 O O . TYR A 1 124 ? 4.598 12.758 13.226 1.00 97.69 124 TYR A O 1
ATOM 969 N N . ILE A 1 125 ? 3.556 10.763 13.106 1.00 98.25 125 ILE A N 1
ATOM 970 C CA . ILE A 1 125 ? 2.491 11.058 14.079 1.00 98.25 125 ILE A CA 1
ATOM 971 C C . ILE A 1 125 ? 3.104 11.503 15.408 1.00 98.25 125 ILE A C 1
ATOM 973 O O . ILE A 1 125 ? 2.733 12.546 15.951 1.00 98.25 125 ILE A O 1
ATOM 977 N N . LYS A 1 126 ? 4.082 10.745 15.915 1.00 97.94 126 LYS A N 1
ATOM 978 C CA . LYS A 1 126 ? 4.754 11.032 17.187 1.00 97.94 126 LYS A CA 1
ATOM 979 C C . LYS A 1 126 ? 5.552 12.337 17.140 1.00 97.94 126 LYS A C 1
ATOM 981 O O . LYS A 1 126 ? 5.446 13.140 18.065 1.00 97.94 126 LYS A O 1
ATOM 986 N N . ALA A 1 127 ? 6.345 12.553 16.091 1.00 97.75 127 ALA A N 1
ATOM 987 C CA . ALA A 1 127 ? 7.192 13.736 15.940 1.00 97.75 127 ALA A CA 1
ATOM 988 C C . ALA A 1 127 ? 6.366 15.026 15.834 1.00 97.75 127 ALA A C 1
ATOM 990 O O . ALA A 1 127 ? 6.742 16.050 16.402 1.00 97.75 127 ALA A O 1
ATOM 991 N N . ASN A 1 128 ? 5.214 14.953 15.164 1.00 97.19 128 ASN A N 1
ATOM 992 C CA . ASN A 1 128 ? 4.306 16.082 14.974 1.00 97.19 128 ASN A CA 1
ATOM 993 C C . ASN A 1 128 ? 3.211 16.175 16.051 1.00 97.19 128 ASN A C 1
ATOM 995 O O . ASN A 1 128 ? 2.366 17.066 15.971 1.00 97.19 128 ASN A O 1
ATOM 999 N N . GLN A 1 129 ? 3.229 15.286 17.054 1.00 97.19 129 GLN A N 1
ATOM 1000 C CA . GLN A 1 129 ? 2.250 15.227 18.148 1.00 97.19 129 GLN A CA 1
ATOM 1001 C C . GLN A 1 129 ? 0.801 15.214 17.634 1.00 97.19 129 GLN A C 1
ATOM 1003 O O . GLN A 1 129 ? -0.070 15.908 18.159 1.00 97.19 129 GLN A O 1
ATOM 1008 N N . LEU A 1 130 ? 0.552 14.451 16.567 1.00 97.12 130 LEU A N 1
ATOM 1009 C CA . LEU A 1 130 ? -0.770 14.366 15.962 1.00 97.12 130 LEU A CA 1
ATOM 1010 C C . LEU A 1 130 ? -1.712 13.566 16.865 1.00 97.12 130 LEU A C 1
ATOM 1012 O O . LEU A 1 130 ? -1.389 12.460 17.298 1.00 97.12 130 LEU A O 1
ATOM 1016 N N . LEU A 1 131 ? -2.893 14.125 17.116 1.00 96.75 131 LEU A N 1
ATOM 1017 C CA . LEU A 1 131 ? -4.007 13.419 17.739 1.00 96.75 131 LEU A CA 1
ATOM 1018 C C . LEU A 1 131 ? -4.849 12.825 16.612 1.00 96.75 131 LEU A C 1
ATOM 1020 O O . LEU A 1 131 ? -5.600 13.549 15.965 1.00 96.75 131 LEU A O 1
ATOM 1024 N N . VAL A 1 132 ? -4.640 11.541 16.334 1.00 97.62 132 VAL A N 1
ATOM 1025 C CA . VAL A 1 132 ? -5.231 10.844 15.185 1.00 97.62 132 VAL A CA 1
ATOM 1026 C C . VAL A 1 132 ? -6.638 10.374 15.519 1.00 97.62 132 VAL A C 1
ATOM 1028 O O . VAL A 1 132 ? -6.812 9.638 16.482 1.00 97.62 132 VAL A O 1
ATOM 1031 N N . GLU A 1 133 ? -7.619 10.787 14.731 1.00 97.06 133 GLU A N 1
ATOM 1032 C CA . GLU A 1 133 ? -9.015 10.362 14.845 1.00 97.06 133 GLU A CA 1
ATOM 1033 C C . GLU A 1 133 ? -9.296 9.144 13.965 1.00 97.06 133 GLU A C 1
ATOM 1035 O O . GLU A 1 133 ? -9.881 8.180 14.445 1.00 97.06 133 GLU A O 1
ATOM 1040 N N . GLU A 1 134 ? -8.797 9.141 12.728 1.00 97.50 134 GLU A N 1
ATOM 1041 C CA . GLU A 1 134 ? -9.060 8.084 11.748 1.00 97.50 134 GLU A CA 1
ATOM 1042 C C . GLU A 1 134 ? -7.775 7.722 10.987 1.00 97.50 134 GLU A C 1
ATOM 1044 O O . GLU A 1 134 ? -6.944 8.579 10.655 1.00 97.50 134 GLU A O 1
ATOM 1049 N N . ILE A 1 135 ? -7.605 6.431 10.714 1.00 97.44 135 ILE A N 1
ATOM 1050 C CA . ILE A 1 135 ? -6.595 5.887 9.811 1.00 97.44 135 ILE A CA 1
ATOM 1051 C C . ILE A 1 135 ? -7.310 5.030 8.780 1.00 97.44 135 ILE A C 1
ATOM 1053 O O . ILE A 1 135 ? -7.820 3.958 9.093 1.00 97.44 135 ILE A O 1
ATOM 1057 N N . GLU A 1 136 ? -7.234 5.457 7.531 1.00 94.50 136 GLU A N 1
ATOM 1058 C CA . GLU A 1 136 ? -7.900 4.800 6.417 1.00 94.50 136 GLU A CA 1
ATOM 1059 C C . GLU A 1 136 ? -6.841 4.253 5.450 1.00 94.50 136 GLU A C 1
ATOM 1061 O O . GLU A 1 136 ? -5.939 4.979 5.013 1.00 94.50 136 GLU A O 1
ATOM 1066 N N . ARG A 1 137 ? -6.932 2.969 5.088 1.00 90.88 137 ARG A N 1
ATOM 1067 C CA . ARG A 1 137 ? -6.113 2.405 4.007 1.00 90.88 137 ARG A CA 1
ATOM 1068 C C . ARG A 1 137 ? -6.653 2.866 2.669 1.00 90.88 137 ARG A C 1
ATOM 1070 O O . ARG A 1 137 ? -7.829 2.710 2.383 1.00 90.88 137 ARG A O 1
ATOM 1077 N N . LYS A 1 138 ? -5.784 3.361 1.804 1.00 86.06 138 LYS A N 1
ATOM 1078 C CA . LYS A 1 138 ? -6.109 3.699 0.419 1.00 86.06 138 LYS A CA 1
ATOM 1079 C C . LYS A 1 138 ? -5.364 2.752 -0.510 1.00 86.06 138 LYS A C 1
ATOM 1081 O O . LYS A 1 138 ? -4.310 2.229 -0.164 1.00 86.06 138 LYS A O 1
ATOM 1086 N N . SER A 1 139 ? -5.843 2.611 -1.742 1.00 80.94 139 SER A N 1
ATOM 1087 C CA . SER A 1 139 ? -5.146 1.832 -2.777 1.00 80.94 139 SER A CA 1
ATOM 1088 C C . SER A 1 139 ? -3.696 2.277 -3.028 1.00 80.94 139 SER A C 1
ATOM 1090 O O . SER A 1 139 ? -2.897 1.506 -3.551 1.00 80.94 139 SER A O 1
ATOM 1092 N N . TYR A 1 140 ? -3.369 3.525 -2.684 1.00 80.19 140 TYR A N 1
ATOM 1093 C CA . TYR A 1 140 ? -2.057 4.144 -2.868 1.00 80.19 140 TYR A CA 1
ATOM 1094 C C . TYR A 1 140 ? -1.237 4.294 -1.577 1.00 80.19 140 TYR A C 1
ATOM 1096 O O . TYR A 1 140 ? -0.146 4.850 -1.633 1.00 80.19 140 TYR A O 1
ATOM 1104 N N . GLY A 1 141 ? -1.749 3.853 -0.424 1.00 89.00 141 GLY A N 1
ATOM 1105 C CA . GLY A 1 141 ? -1.083 4.030 0.868 1.00 89.00 141 GLY A CA 1
ATOM 1106 C C . GLY A 1 141 ? -2.078 4.298 1.990 1.00 89.00 141 GLY A C 1
ATOM 1107 O O . GLY A 1 141 ? -3.028 3.542 2.174 1.00 89.00 141 GLY A O 1
ATOM 1108 N N . PHE A 1 142 ? -1.883 5.372 2.750 1.00 92.88 142 PHE A N 1
ATOM 1109 C CA . PHE A 1 142 ? -2.652 5.627 3.970 1.00 92.88 142 PHE A CA 1
ATOM 1110 C C . PHE A 1 142 ? -3.122 7.076 4.056 1.00 92.88 142 PHE A C 1
ATOM 1112 O O . PHE A 1 142 ? -2.385 8.005 3.729 1.00 92.88 142 PHE A O 1
ATOM 1119 N N . LYS A 1 143 ? -4.342 7.275 4.551 1.00 94.69 143 LYS A N 1
ATOM 1120 C CA . LYS A 1 143 ? -4.829 8.568 5.034 1.00 94.69 143 LYS A CA 1
ATOM 1121 C C . LYS A 1 143 ? -4.807 8.542 6.559 1.00 94.69 143 LYS A C 1
ATOM 1123 O O . LYS A 1 143 ? -5.325 7.615 7.170 1.00 94.69 143 LYS A O 1
ATOM 1128 N N . VAL A 1 144 ? -4.237 9.577 7.160 1.00 97.56 144 VAL A N 1
ATOM 1129 C CA . VAL A 1 144 ? -4.311 9.852 8.596 1.00 97.56 144 VAL A CA 1
ATOM 1130 C C . VAL A 1 144 ? -5.074 11.153 8.773 1.00 97.56 144 VAL A C 1
ATOM 1132 O O . VAL A 1 144 ? -4.640 12.195 8.279 1.00 97.56 144 VAL A O 1
ATOM 1135 N N . GLU A 1 145 ? -6.197 11.095 9.475 1.00 97.44 145 GLU A N 1
ATOM 1136 C CA . GLU A 1 145 ? -7.017 12.252 9.818 1.00 97.44 145 GLU A CA 1
ATOM 1137 C C . GLU A 1 145 ? -6.902 12.539 11.315 1.00 97.44 145 GLU A C 1
ATOM 1139 O O . GLU A 1 145 ? -6.885 11.633 12.151 1.00 97.44 145 GLU A O 1
ATOM 1144 N N . THR A 1 146 ? -6.727 13.808 11.664 1.00 97.44 146 THR A N 1
ATOM 1145 C CA . THR A 1 146 ? -6.573 14.253 13.050 1.00 97.44 146 THR A CA 1
ATOM 1146 C C . THR A 1 146 ? -7.849 14.887 13.578 1.00 97.44 146 THR A C 1
ATOM 1148 O O . THR A 1 146 ? -8.622 15.441 12.810 1.00 97.44 146 THR A O 1
ATOM 1151 N N . VAL A 1 147 ? -7.995 14.931 14.906 1.00 96.00 147 VAL A N 1
ATOM 1152 C CA . VAL A 1 147 ? -9.159 15.524 15.608 1.00 96.00 147 VAL A CA 1
ATOM 1153 C C . VAL A 1 147 ? -9.437 16.998 15.277 1.00 96.00 147 VAL A C 1
ATOM 1155 O O . VAL A 1 147 ? -10.476 17.546 15.634 1.00 96.00 147 VAL A O 1
ATOM 1158 N N . ASP A 1 148 ? -8.461 17.690 14.683 1.00 95.00 148 ASP A N 1
ATOM 1159 C CA . ASP A 1 148 ? -8.577 19.062 14.185 1.00 95.00 148 ASP A CA 1
ATOM 1160 C C . ASP A 1 148 ? -8.803 19.123 12.661 1.00 95.00 148 ASP A C 1
ATOM 1162 O O . ASP A 1 148 ? -8.542 20.153 12.037 1.00 95.00 148 ASP A O 1
ATOM 1166 N N . ASN A 1 149 ? -9.305 18.032 12.072 1.00 92.94 149 ASN A N 1
ATOM 1167 C CA . ASN A 1 149 ? -9.665 17.852 10.663 1.00 92.94 149 ASN A CA 1
ATOM 1168 C C . ASN A 1 149 ? -8.509 18.078 9.673 1.00 92.94 149 ASN A C 1
ATOM 1170 O O . ASN A 1 149 ? -8.730 18.492 8.529 1.00 92.94 149 ASN A O 1
ATOM 1174 N N . ARG A 1 150 ? -7.254 17.847 10.086 1.00 95.62 150 ARG A N 1
ATOM 1175 C CA . ARG A 1 150 ? -6.122 17.827 9.146 1.00 95.62 150 ARG A CA 1
ATOM 1176 C C . ARG A 1 150 ? -5.955 16.420 8.600 1.00 95.62 150 ARG A C 1
ATOM 1178 O O . ARG A 1 150 ? -6.024 15.448 9.343 1.00 95.62 150 ARG A O 1
ATOM 1185 N N . LYS A 1 151 ? -5.676 16.328 7.302 1.00 95.44 151 LYS A N 1
ATOM 1186 C CA . LYS A 1 151 ? -5.522 15.059 6.592 1.00 95.44 151 LYS A CA 1
ATOM 1187 C C . LYS A 1 151 ? -4.127 14.950 6.019 1.00 95.44 151 LYS A C 1
ATOM 1189 O O . LYS A 1 151 ? -3.648 15.874 5.365 1.00 95.44 151 LYS A O 1
ATOM 1194 N N . PHE A 1 152 ? -3.493 13.818 6.258 1.00 95.75 152 PHE A N 1
ATOM 1195 C CA . PHE A 1 152 ? -2.155 13.505 5.792 1.00 95.75 152 PHE A CA 1
ATOM 1196 C C . PHE A 1 152 ? -2.226 12.230 4.969 1.00 95.75 152 PHE A C 1
ATOM 1198 O O . PHE A 1 152 ? -2.812 11.241 5.398 1.00 95.75 152 PHE A O 1
ATOM 1205 N N . PHE A 1 153 ? -1.643 12.269 3.782 1.00 92.69 153 PHE A N 1
ATOM 1206 C CA . PHE A 1 153 ? -1.648 11.176 2.828 1.00 92.69 153 PHE A CA 1
ATOM 1207 C C . PHE A 1 153 ? -0.230 10.674 2.683 1.00 92.69 153 PHE A C 1
ATOM 1209 O O . PHE A 1 153 ? 0.665 11.451 2.348 1.00 92.69 153 PHE A O 1
ATOM 1216 N N . PHE A 1 154 ? -0.052 9.390 2.930 1.00 93.19 154 PHE A N 1
ATOM 1217 C CA . PHE A 1 154 ? 1.220 8.702 2.851 1.00 93.19 154 PHE A CA 1
ATOM 1218 C C . PHE A 1 154 ? 1.159 7.652 1.754 1.00 93.19 154 PHE A C 1
ATOM 1220 O O . PHE A 1 154 ? 0.082 7.114 1.478 1.00 93.19 154 PHE A O 1
ATOM 1227 N N . ASP A 1 155 ? 2.300 7.371 1.141 1.00 88.19 155 ASP A N 1
ATOM 1228 C CA . ASP A 1 155 ? 2.442 6.193 0.296 1.00 88.19 155 ASP A CA 1
ATOM 1229 C C . ASP A 1 155 ? 2.526 4.916 1.151 1.00 88.19 155 ASP A C 1
ATOM 1231 O O . ASP A 1 155 ? 2.405 4.952 2.383 1.00 88.19 155 ASP A O 1
ATOM 1235 N N . LYS A 1 156 ? 2.687 3.766 0.495 1.00 85.94 156 LYS A N 1
ATOM 1236 C CA . LYS A 1 156 ? 2.761 2.460 1.163 1.00 85.94 156 LYS A CA 1
ATOM 1237 C C . LYS A 1 156 ? 4.007 2.310 2.035 1.00 85.94 156 LYS A C 1
ATOM 1239 O O . LYS A 1 156 ? 3.925 1.714 3.105 1.00 85.94 156 LYS A O 1
ATOM 1244 N N . MET A 1 157 ? 5.097 2.987 1.674 1.00 86.81 157 MET A N 1
ATOM 1245 C CA . MET A 1 157 ? 6.339 3.040 2.452 1.00 86.81 157 MET A CA 1
ATOM 1246 C C . MET A 1 157 ? 6.259 3.993 3.652 1.00 86.81 157 MET A C 1
ATOM 1248 O O . MET A 1 157 ? 7.147 4.004 4.513 1.00 86.81 157 MET A O 1
ATOM 1252 N N . GLY A 1 158 ? 5.188 4.781 3.747 1.00 91.56 158 GLY A N 1
ATOM 1253 C CA . GLY A 1 158 ? 4.962 5.745 4.813 1.00 91.56 158 GLY A CA 1
ATOM 1254 C C . GLY A 1 158 ? 5.612 7.107 4.580 1.00 91.56 158 GLY A C 1
ATOM 1255 O O . GLY A 1 158 ? 5.731 7.879 5.534 1.00 91.56 158 GLY A O 1
ATOM 1256 N N . GLU A 1 159 ? 6.023 7.417 3.351 1.00 91.06 159 GLU A N 1
ATOM 1257 C CA . GLU A 1 159 ? 6.472 8.754 2.969 1.00 91.06 159 GLU A CA 1
ATOM 1258 C C . GLU A 1 159 ? 5.268 9.675 2.763 1.00 91.06 159 GLU A C 1
ATOM 1260 O O . GLU A 1 159 ? 4.242 9.291 2.199 1.00 91.06 159 GLU A O 1
ATOM 1265 N N . LEU A 1 160 ? 5.373 10.915 3.243 1.00 92.62 160 LEU A N 1
ATOM 1266 C CA . LEU A 1 160 ? 4.288 11.887 3.136 1.00 92.62 160 LEU A CA 1
ATOM 1267 C C . LEU A 1 160 ? 4.155 12.377 1.686 1.00 92.62 160 LEU A C 1
ATOM 1269 O O . LEU A 1 160 ? 5.007 13.115 1.198 1.00 92.62 160 LEU A O 1
ATOM 1273 N N . ILE A 1 161 ? 3.032 12.057 1.045 1.00 88.94 161 ILE A N 1
ATOM 1274 C CA . ILE A 1 161 ? 2.673 12.541 -0.293 1.00 88.94 161 ILE A CA 1
ATOM 1275 C C . ILE A 1 161 ? 2.099 13.962 -0.218 1.00 88.94 161 ILE A C 1
ATOM 1277 O O . ILE A 1 161 ? 2.471 14.844 -0.989 1.00 88.94 161 ILE A O 1
ATOM 1281 N N . SER A 1 162 ? 1.127 14.186 0.673 1.00 86.50 162 SER A N 1
ATOM 1282 C CA . SER A 1 162 ? 0.363 15.439 0.733 1.00 86.50 162 SER A CA 1
ATOM 1283 C C . SER A 1 162 ? -0.300 15.634 2.094 1.00 86.50 162 SER A C 1
ATOM 1285 O O . SER A 1 162 ? -0.617 14.677 2.792 1.00 86.50 162 SER A O 1
ATOM 1287 N N . ASN A 1 163 ? -0.570 16.887 2.455 1.00 88.50 163 ASN A N 1
ATOM 1288 C CA . ASN A 1 163 ? -1.408 17.271 3.596 1.00 88.50 163 ASN A CA 1
ATOM 1289 C C . ASN A 1 163 ? -2.766 17.866 3.165 1.00 88.50 163 ASN A C 1
ATOM 1291 O O . ASN A 1 163 ? -3.394 18.632 3.900 1.00 88.50 163 ASN A O 1
ATOM 1295 N N . LYS A 1 164 ? -3.179 17.578 1.930 1.00 81.44 164 LYS A N 1
ATOM 1296 C CA . LYS A 1 164 ? -4.455 17.982 1.340 1.00 81.44 164 LYS A CA 1
ATOM 1297 C C . LYS A 1 164 ? -5.114 16.768 0.717 1.00 81.44 164 LYS A C 1
ATOM 1299 O O . LYS A 1 164 ? -4.414 15.963 0.097 1.00 81.44 164 LYS A O 1
ATOM 1304 N N . GLU A 1 165 ? -6.436 16.688 0.865 1.00 77.75 165 GLU A N 1
ATOM 1305 C CA . GLU A 1 165 ? -7.258 15.709 0.153 1.00 77.75 165 GLU A CA 1
ATOM 1306 C C . GLU A 1 165 ? -6.883 15.741 -1.333 1.00 77.75 165 GLU A C 1
ATOM 1308 O O . GLU A 1 165 ? -6.791 16.842 -1.892 1.00 77.75 165 GLU A O 1
ATOM 1313 N N . PRO A 1 166 ? -6.631 14.587 -1.969 1.00 66.56 166 PRO A N 1
ATOM 1314 C CA . PRO A 1 166 ? -6.454 14.546 -3.405 1.00 66.56 166 PRO A CA 1
ATOM 1315 C C . PRO A 1 166 ? -7.729 15.091 -4.053 1.00 66.56 166 PRO A C 1
ATOM 1317 O O . PRO A 1 166 ? -8.783 14.454 -4.042 1.00 66.56 166 PRO A O 1
ATOM 1320 N N . GLU A 1 167 ? -7.664 16.302 -4.601 1.00 62.38 167 GLU A N 1
ATOM 1321 C CA . GLU A 1 167 ? -8.676 16.739 -5.553 1.00 62.38 167 GLU A CA 1
ATOM 1322 C C . GLU A 1 167 ? -8.582 15.769 -6.725 1.00 62.38 167 GLU A C 1
ATOM 1324 O O . GLU A 1 167 ? -7.476 15.616 -7.233 1.00 62.38 167 GLU A O 1
ATOM 1329 N N . ASN A 1 168 ? -9.687 15.107 -7.117 1.00 55.84 168 ASN A N 1
ATOM 1330 C CA . ASN A 1 168 ? -9.744 14.212 -8.285 1.00 55.84 168 ASN A CA 1
ATOM 1331 C C . ASN A 1 168 ? -8.944 14.852 -9.421 1.00 55.84 168 ASN A C 1
ATOM 1333 O O . ASN A 1 168 ? -9.466 15.781 -10.056 1.00 55.84 168 ASN A O 1
ATOM 1337 N N . PRO A 1 169 ? -7.688 14.433 -9.658 1.00 52.47 169 PRO A N 1
ATOM 1338 C CA . PRO A 1 169 ? -6.840 15.219 -10.504 1.00 52.47 169 PRO A CA 1
ATOM 1339 C C . PRO A 1 169 ? -7.384 14.961 -11.890 1.00 52.47 169 PRO A C 1
ATOM 1341 O O . PRO A 1 169 ? -7.294 13.862 -12.439 1.00 52.47 169 PRO A O 1
ATOM 1344 N N . THR A 1 170 ? -7.969 15.995 -12.483 1.00 53.34 170 THR A N 1
ATOM 1345 C CA . THR A 1 170 ? -7.879 16.067 -13.928 1.00 53.34 170 THR A CA 1
ATOM 1346 C C . THR A 1 170 ? -6.385 16.215 -14.151 1.00 53.34 170 THR A C 1
ATOM 1348 O O . THR A 1 170 ? -5.856 17.308 -13.976 1.00 53.34 170 THR A O 1
ATOM 1351 N N . VAL A 1 171 ? -5.681 15.104 -14.391 1.00 56.34 171 VAL A N 1
ATOM 1352 C CA . VAL A 1 171 ? -4.287 15.141 -14.823 1.00 56.34 171 VAL A CA 1
ATOM 1353 C C . VAL A 1 171 ? -4.333 15.810 -16.185 1.00 56.34 171 VAL A C 1
ATOM 1355 O O . VAL A 1 171 ? -4.485 15.158 -17.211 1.00 56.34 171 VAL A O 1
ATOM 1358 N N . THR A 1 172 ? -4.336 17.138 -16.184 1.00 54.94 172 THR A N 1
ATOM 1359 C CA . THR A 1 172 ? -4.012 17.953 -17.339 1.00 54.94 172 THR A CA 1
ATOM 1360 C C . THR A 1 172 ? -2.511 17.807 -17.479 1.00 54.94 172 THR A C 1
ATOM 1362 O O . THR A 1 172 ? -1.798 18.345 -16.630 1.00 54.94 172 THR A O 1
ATOM 1365 N N . PRO A 1 173 ? -2.017 17.030 -18.457 1.00 58.47 173 PRO A N 1
ATOM 1366 C CA . PRO A 1 173 ? -0.593 16.805 -18.594 1.00 58.47 173 PRO A CA 1
ATOM 1367 C C . PRO A 1 173 ? 0.060 18.153 -18.893 1.00 58.47 173 PRO A C 1
ATOM 1369 O O . PRO A 1 173 ? -0.131 18.720 -19.965 1.00 58.47 173 PRO A O 1
ATOM 1372 N N . ASP A 1 174 ? 0.769 18.712 -17.921 1.00 66.69 174 ASP A N 1
ATOM 1373 C CA . ASP A 1 174 ? 1.571 19.923 -18.102 1.00 66.69 174 ASP A CA 1
ATOM 1374 C C . ASP A 1 174 ? 3.045 19.582 -18.378 1.00 66.69 174 ASP A C 1
ATOM 1376 O O . ASP A 1 174 ? 3.872 20.468 -18.598 1.00 66.69 174 ASP A O 1
ATOM 1380 N N . ASN A 1 175 ? 3.369 18.285 -18.400 1.00 77.50 175 ASN A N 1
ATOM 1381 C CA . ASN A 1 175 ? 4.699 17.745 -18.620 1.00 77.50 175 ASN A CA 1
ATOM 1382 C C . ASN A 1 175 ? 4.652 16.394 -19.364 1.00 77.50 175 ASN A C 1
ATOM 1384 O O . ASN A 1 175 ? 3.645 15.684 -19.361 1.00 77.50 175 ASN A O 1
ATOM 1388 N N . THR A 1 176 ? 5.776 16.027 -19.989 1.00 88.00 176 THR A N 1
ATOM 1389 C CA . THR A 1 176 ? 5.910 14.806 -20.803 1.00 88.00 176 THR A CA 1
ATOM 1390 C C . THR A 1 176 ? 5.684 13.520 -19.999 1.00 88.00 176 THR A C 1
ATOM 1392 O O . THR A 1 176 ? 5.153 12.553 -20.542 1.00 88.00 176 THR A O 1
ATOM 1395 N N . ALA A 1 177 ? 6.040 13.495 -18.710 1.00 91.06 177 ALA A N 1
ATOM 1396 C CA . ALA A 1 177 ? 5.822 12.327 -17.857 1.00 91.06 177 ALA A CA 1
ATOM 1397 C C . ALA A 1 177 ? 4.327 12.067 -17.620 1.00 91.06 177 ALA A C 1
ATOM 1399 O O . ALA A 1 177 ? 3.897 10.921 -17.689 1.00 91.06 177 ALA A O 1
ATOM 1400 N N . GLY A 1 178 ? 3.521 13.115 -17.426 1.00 91.88 178 GLY A N 1
ATOM 1401 C CA . GLY A 1 178 ? 2.068 13.001 -17.282 1.00 91.88 178 GLY A CA 1
ATOM 1402 C C . GLY A 1 178 ? 1.389 12.450 -18.536 1.00 91.88 178 GLY A C 1
ATOM 1403 O O . GLY A 1 178 ? 0.507 11.599 -18.433 1.00 91.88 178 GLY A O 1
ATOM 1404 N N . GLU A 1 179 ? 1.829 12.873 -19.727 1.00 91.88 179 GLU A N 1
ATOM 1405 C CA . GLU A 1 179 ? 1.331 12.325 -20.998 1.00 91.88 179 GLU A CA 1
ATOM 1406 C C . GLU A 1 179 ? 1.697 10.843 -21.149 1.00 91.88 179 GLU A C 1
ATOM 1408 O O . GLU A 1 179 ? 0.852 10.023 -21.519 1.00 91.88 179 GLU A O 1
ATOM 1413 N N . ALA A 1 180 ? 2.945 10.489 -20.825 1.00 95.00 180 ALA A N 1
ATOM 1414 C CA . ALA A 1 180 ? 3.428 9.115 -20.882 1.00 95.00 180 ALA A CA 1
ATOM 1415 C C . ALA A 1 180 ? 2.687 8.205 -19.890 1.00 95.00 180 ALA A C 1
ATOM 1417 O O . ALA A 1 180 ? 2.231 7.133 -20.286 1.00 95.00 180 ALA A O 1
ATOM 1418 N N . ALA A 1 181 ? 2.498 8.653 -18.645 1.00 95.25 181 ALA A N 1
ATOM 1419 C CA . ALA A 1 181 ? 1.771 7.922 -17.612 1.00 95.25 181 ALA A CA 1
ATOM 1420 C C . ALA A 1 181 ? 0.304 7.699 -17.997 1.00 95.25 181 ALA A C 1
ATOM 1422 O O . ALA A 1 181 ? -0.200 6.583 -17.883 1.00 95.25 181 ALA A O 1
ATOM 1423 N N . LEU A 1 182 ? -0.374 8.727 -18.522 1.00 93.31 182 LEU A N 1
ATOM 1424 C CA . LEU A 1 182 ? -1.759 8.608 -18.981 1.00 93.31 182 LEU A CA 1
ATOM 1425 C C . LEU A 1 182 ? -1.883 7.627 -20.156 1.00 93.31 182 LEU A C 1
ATOM 1427 O O . LEU A 1 182 ? -2.800 6.807 -20.189 1.00 93.31 182 LEU A O 1
ATOM 1431 N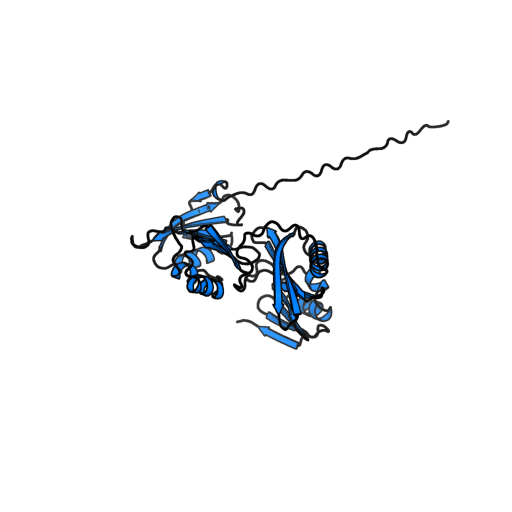 N . SER A 1 183 ? -0.953 7.690 -21.113 1.00 94.88 183 SER A N 1
ATOM 1432 C CA . SER A 1 183 ? -0.897 6.760 -22.245 1.00 94.88 183 SER A CA 1
ATOM 1433 C C . SER A 1 183 ? -0.674 5.315 -21.782 1.00 94.88 183 SER A C 1
ATOM 1435 O O . SER A 1 183 ? -1.421 4.417 -22.173 1.00 94.88 183 SER A O 1
ATOM 1437 N N . PHE A 1 184 ? 0.299 5.096 -20.891 1.00 97.50 184 PHE A N 1
ATOM 1438 C CA . PHE A 1 184 ? 0.624 3.779 -20.342 1.00 97.50 184 PHE A CA 1
ATOM 1439 C C . PHE A 1 184 ? -0.536 3.193 -19.526 1.00 97.50 184 PHE A C 1
ATOM 1441 O O . PHE A 1 184 ? -0.920 2.043 -19.736 1.00 97.50 184 PHE A O 1
ATOM 1448 N N . MET A 1 185 ? -1.155 4.002 -18.658 1.00 96.00 185 MET A N 1
ATOM 1449 C CA . MET A 1 185 ? -2.348 3.624 -17.896 1.00 96.00 185 MET A CA 1
ATOM 1450 C C . MET A 1 185 ? -3.484 3.188 -18.824 1.00 96.00 185 MET A C 1
ATOM 1452 O O . MET A 1 185 ? -4.017 2.095 -18.664 1.00 96.00 185 MET A O 1
ATOM 1456 N N . ASN A 1 186 ? -3.828 3.993 -19.832 1.00 95.00 186 ASN A N 1
ATOM 1457 C CA . ASN A 1 186 ? -4.912 3.659 -20.759 1.00 95.00 186 ASN A CA 1
ATOM 1458 C C . ASN A 1 186 ? -4.640 2.370 -21.555 1.00 95.00 186 ASN A C 1
ATOM 1460 O O . ASN A 1 186 ? -5.583 1.663 -21.910 1.00 95.00 186 ASN A O 1
ATOM 1464 N N . ALA A 1 187 ? -3.372 2.067 -21.844 1.00 97.69 187 ALA A N 1
ATOM 1465 C CA . ALA A 1 187 ? -2.979 0.875 -22.588 1.00 97.69 187 ALA A CA 1
ATOM 1466 C C . ALA A 1 187 ? -2.961 -0.404 -21.731 1.00 97.69 187 ALA A C 1
ATOM 1468 O O . ALA A 1 187 ? -3.300 -1.475 -22.237 1.00 97.69 187 ALA A O 1
ATOM 1469 N N . HIS A 1 188 ? -2.560 -0.309 -20.460 1.00 97.56 188 HIS A N 1
ATOM 1470 C CA . HIS A 1 188 ? -2.237 -1.484 -19.639 1.00 97.56 188 HIS A CA 1
ATOM 1471 C C . HIS A 1 188 ? -3.068 -1.630 -18.357 1.00 97.56 188 HIS A C 1
ATOM 1473 O O . HIS A 1 188 ? -3.092 -2.711 -17.774 1.00 97.56 188 HIS A O 1
ATOM 1479 N N . PHE A 1 189 ? -3.784 -0.583 -17.951 1.00 95.00 189 PHE A N 1
ATOM 1480 C CA . PHE A 1 189 ? -4.629 -0.529 -16.758 1.00 95.00 189 PHE A CA 1
ATOM 1481 C C . PHE A 1 189 ? -6.023 0.009 -17.123 1.00 95.00 189 PHE A C 1
ATOM 1483 O O . PHE A 1 189 ? -6.415 1.097 -16.690 1.00 95.00 189 PHE A O 1
ATOM 1490 N N . PRO A 1 190 ? -6.802 -0.717 -17.947 1.00 91.62 190 PRO A N 1
ATOM 1491 C CA . PRO A 1 190 ? -8.129 -0.263 -18.344 1.00 91.62 190 PRO A CA 1
ATOM 1492 C C . PRO A 1 190 ? -9.023 -0.058 -17.114 1.00 91.62 190 PRO A C 1
ATOM 1494 O O . PRO A 1 190 ? -8.981 -0.842 -16.168 1.00 91.62 190 PRO A O 1
ATOM 1497 N N . GLU A 1 191 ? -9.857 0.983 -17.149 1.00 90.19 191 GLU A N 1
ATOM 1498 C CA . GLU A 1 191 ? -10.760 1.401 -16.057 1.00 90.19 191 GLU A CA 1
ATOM 1499 C C . GLU A 1 191 ? -10.075 2.036 -14.832 1.00 90.19 191 GLU A C 1
ATOM 1501 O O . GLU A 1 191 ? -10.779 2.540 -13.955 1.00 90.19 191 GLU A O 1
ATOM 1506 N N . TYR A 1 192 ? -8.739 2.071 -14.775 1.00 91.94 192 TYR A N 1
ATOM 1507 C CA . TYR A 1 192 ? -8.019 2.850 -13.768 1.00 91.94 192 TYR A CA 1
ATOM 1508 C C . TYR A 1 192 ? -8.004 4.334 -14.142 1.00 91.94 192 TYR A C 1
ATOM 1510 O O . TYR A 1 192 ? -8.080 4.718 -15.310 1.00 91.94 192 TYR A O 1
ATOM 1518 N N . ARG A 1 193 ? -7.885 5.179 -13.120 1.00 90.25 193 ARG A N 1
ATOM 1519 C CA . ARG A 1 193 ? -7.633 6.618 -13.232 1.00 90.25 193 ARG A CA 1
ATOM 1520 C C . ARG A 1 193 ? -6.485 7.007 -12.312 1.00 90.25 193 ARG A C 1
ATOM 1522 O O . ARG A 1 193 ? -6.294 6.375 -11.276 1.00 90.25 193 ARG A O 1
ATOM 1529 N N . ILE A 1 194 ? -5.770 8.074 -12.642 1.00 89.44 194 ILE A N 1
ATOM 1530 C CA . ILE A 1 194 ? -4.818 8.683 -11.711 1.00 89.44 194 ILE A CA 1
ATOM 1531 C C . ILE A 1 194 ? -5.622 9.434 -10.644 1.00 89.44 194 ILE A C 1
ATOM 1533 O O . ILE A 1 194 ? -6.487 10.241 -10.983 1.00 89.44 194 ILE A O 1
ATOM 1537 N N . VAL A 1 195 ? -5.365 9.150 -9.369 1.00 84.38 195 VAL A N 1
ATOM 1538 C CA . VAL A 1 195 ? -6.045 9.786 -8.224 1.00 84.38 195 VAL A CA 1
ATOM 1539 C C . VAL A 1 195 ? -5.131 10.666 -7.390 1.00 84.38 195 VAL A C 1
ATOM 1541 O O . VAL A 1 195 ? -5.621 11.501 -6.641 1.00 84.38 195 VAL A O 1
ATOM 1544 N N . GLN A 1 196 ? -3.818 10.503 -7.534 1.00 84.06 196 GLN A N 1
ATOM 1545 C CA . GLN A 1 196 ? -2.833 11.317 -6.839 1.00 84.06 196 GLN A CA 1
ATOM 1546 C C . GLN A 1 196 ? -1.537 11.377 -7.646 1.00 84.06 196 GLN A C 1
ATOM 1548 O O . GLN A 1 196 ? -1.187 10.429 -8.354 1.00 84.06 196 GLN A O 1
ATOM 1553 N N . THR A 1 197 ? -0.812 12.485 -7.513 1.00 87.56 197 THR A N 1
ATOM 1554 C CA . THR A 1 197 ? 0.521 12.657 -8.098 1.00 87.56 197 THR A CA 1
ATOM 1555 C C . THR A 1 197 ? 1.497 13.210 -7.068 1.00 87.56 197 THR A C 1
ATOM 1557 O O . THR A 1 197 ? 1.128 14.103 -6.309 1.00 87.56 197 THR A O 1
ATOM 1560 N N . SER A 1 198 ? 2.742 12.735 -7.082 1.00 86.75 198 SER A N 1
ATOM 1561 C CA . SER A 1 198 ? 3.861 13.315 -6.324 1.00 86.75 198 SER A CA 1
ATOM 1562 C C . SER A 1 198 ? 4.989 13.704 -7.277 1.00 86.75 198 SER A C 1
ATOM 1564 O O . SER A 1 198 ? 5.136 13.127 -8.358 1.00 86.75 198 SER A O 1
ATOM 1566 N N . THR A 1 199 ? 5.785 14.704 -6.906 1.00 89.50 199 THR A N 1
ATOM 1567 C CA . THR A 1 199 ? 7.005 15.069 -7.634 1.00 89.50 199 THR A CA 1
ATOM 1568 C C . THR A 1 199 ? 8.132 15.299 -6.655 1.00 89.50 199 THR A C 1
ATOM 1570 O O . THR A 1 199 ? 8.045 16.149 -5.770 1.00 89.50 199 THR A O 1
ATOM 1573 N N . GLU A 1 200 ? 9.208 14.552 -6.848 1.00 89.38 200 GLU A N 1
ATOM 1574 C CA . GLU A 1 200 ? 10.316 14.464 -5.908 1.00 89.38 200 GLU A CA 1
ATOM 1575 C C . GLU A 1 200 ? 11.638 14.612 -6.657 1.00 89.38 200 GLU A C 1
ATOM 1577 O O . GLU A 1 200 ? 11.705 14.466 -7.882 1.00 89.38 200 GLU A O 1
ATOM 1582 N N . ARG A 1 201 ? 12.703 14.963 -5.932 1.00 90.31 201 ARG A N 1
ATOM 1583 C CA . ARG A 1 201 ? 14.053 15.010 -6.494 1.00 90.31 201 ARG A CA 1
ATOM 1584 C C . ARG A 1 201 ? 14.897 13.925 -5.851 1.00 90.31 201 ARG A C 1
ATOM 1586 O O . ARG A 1 201 ? 15.274 14.058 -4.692 1.00 90.31 201 ARG A O 1
ATOM 1593 N N . GLU A 1 202 ? 15.277 12.939 -6.646 1.00 86.81 202 GLU A N 1
ATOM 1594 C CA . GLU A 1 202 ? 16.121 11.823 -6.234 1.00 86.81 202 GLU A CA 1
ATOM 1595 C C . GLU A 1 202 ? 17.394 11.821 -7.076 1.00 86.81 202 GLU A C 1
ATOM 1597 O O . GLU A 1 202 ? 17.357 12.001 -8.293 1.00 86.81 202 GLU A O 1
ATOM 1602 N N . GLU A 1 203 ? 18.552 11.741 -6.416 1.00 85.25 203 GLU A N 1
ATOM 1603 C CA . GLU A 1 203 ? 19.876 11.768 -7.061 1.00 85.25 203 GLU A CA 1
ATOM 1604 C C . GLU A 1 203 ? 20.078 12.903 -8.094 1.00 85.25 203 GLU A C 1
ATOM 1606 O O . GLU A 1 203 ? 20.827 12.789 -9.063 1.00 85.25 203 GLU A O 1
ATOM 1611 N N . GLY A 1 204 ? 19.404 14.037 -7.886 1.00 87.62 204 GLY A N 1
ATOM 1612 C CA . GLY A 1 204 ? 19.457 15.196 -8.777 1.00 87.62 204 GLY A CA 1
ATOM 1613 C C . GLY A 1 204 ? 18.484 15.156 -9.962 1.00 87.62 204 GLY A C 1
ATOM 1614 O O . GLY A 1 204 ? 18.299 16.202 -10.591 1.00 87.62 204 GLY A O 1
ATOM 1615 N N . ALA A 1 205 ? 17.809 14.036 -10.224 1.00 89.94 205 ALA A N 1
ATOM 1616 C CA . ALA A 1 205 ? 16.749 13.907 -11.222 1.00 89.94 205 ALA A CA 1
ATOM 1617 C C . ALA A 1 205 ? 15.365 14.177 -10.611 1.00 89.94 205 ALA A C 1
ATOM 1619 O O . ALA A 1 205 ? 15.165 14.016 -9.412 1.00 89.94 205 ALA A O 1
ATOM 1620 N N . LEU A 1 206 ? 14.409 14.622 -11.433 1.00 92.94 206 LEU A N 1
ATOM 1621 C CA . LEU A 1 206 ? 13.005 14.694 -11.022 1.00 92.94 206 LEU A CA 1
ATOM 1622 C C . LEU A 1 206 ? 12.335 13.345 -11.265 1.00 92.94 206 LEU A C 1
ATOM 1624 O O . LEU A 1 206 ? 12.496 12.768 -12.344 1.00 92.94 206 LEU A O 1
ATOM 1628 N N . HIS A 1 207 ? 11.585 12.895 -10.270 1.00 93.81 207 HIS A N 1
ATOM 1629 C CA . HIS A 1 207 ? 10.780 11.687 -10.291 1.00 93.81 207 HIS A CA 1
ATOM 1630 C C . HIS A 1 207 ? 9.311 12.081 -10.128 1.00 93.81 207 HIS A C 1
ATOM 1632 O O . HIS A 1 207 ? 8.961 12.869 -9.248 1.00 93.81 207 HIS A O 1
ATOM 1638 N N . TYR A 1 208 ? 8.468 11.576 -11.021 1.00 92.94 208 TYR A N 1
ATOM 1639 C CA . TYR A 1 208 ? 7.033 11.824 -11.060 1.00 92.94 208 TYR A CA 1
ATOM 1640 C C . TYR A 1 208 ? 6.310 10.525 -10.720 1.00 92.94 208 TYR A C 1
ATOM 1642 O O . TYR A 1 208 ? 6.382 9.566 -11.489 1.00 92.94 208 TYR A O 1
ATOM 1650 N N . LYS A 1 209 ? 5.613 10.500 -9.584 1.00 92.94 209 LYS A N 1
ATOM 1651 C CA . LYS A 1 209 ? 4.843 9.339 -9.123 1.00 92.94 209 LYS A CA 1
ATOM 1652 C C . LYS A 1 209 ? 3.368 9.562 -9.436 1.00 92.94 209 LYS A C 1
ATOM 1654 O O . LYS A 1 209 ? 2.817 10.609 -9.093 1.00 92.94 209 LYS A O 1
ATOM 1659 N N . PHE A 1 210 ? 2.734 8.584 -10.069 1.00 92.12 210 PHE A N 1
ATOM 1660 C CA . PHE A 1 210 ? 1.324 8.597 -10.448 1.00 92.12 210 PHE A CA 1
ATOM 1661 C C . PHE A 1 210 ? 0.622 7.416 -9.792 1.00 92.12 210 PHE A C 1
ATOM 1663 O O . PHE A 1 210 ? 0.911 6.262 -10.100 1.00 92.12 210 PHE A O 1
ATOM 1670 N N . TYR A 1 211 ? -0.323 7.707 -8.907 1.00 90.69 211 TYR A N 1
ATOM 1671 C CA . TYR A 1 211 ? -1.070 6.689 -8.184 1.00 90.69 211 TYR A CA 1
ATOM 1672 C C . TYR A 1 211 ? -2.384 6.408 -8.903 1.00 90.69 211 TYR A C 1
ATOM 1674 O O . TYR A 1 211 ? -3.226 7.296 -9.065 1.00 90.69 211 TYR A O 1
ATOM 1682 N N . LEU A 1 212 ? -2.538 5.171 -9.359 1.00 91.44 212 LEU A N 1
ATOM 1683 C CA . LEU A 1 212 ? -3.680 4.682 -10.113 1.00 91.44 212 LEU A CA 1
ATOM 1684 C C . LEU A 1 212 ? -4.712 4.071 -9.168 1.00 91.44 212 LEU A C 1
ATOM 1686 O O . LEU A 1 212 ? -4.357 3.396 -8.205 1.00 91.44 212 LEU A O 1
ATOM 1690 N N . GLN A 1 213 ? -5.993 4.245 -9.476 1.00 87.94 213 GLN A N 1
ATOM 1691 C CA . GLN A 1 213 ? -7.087 3.614 -8.748 1.00 87.94 213 GLN A CA 1
ATOM 1692 C C . GLN A 1 213 ? -8.226 3.220 -9.689 1.00 87.94 213 GLN A C 1
ATOM 1694 O O . GLN A 1 213 ? -8.616 3.996 -10.561 1.00 87.94 213 GLN A O 1
ATOM 1699 N N . LYS A 1 214 ? -8.799 2.037 -9.468 1.00 86.50 214 LYS A N 1
ATOM 1700 C CA . LYS A 1 214 ? -10.054 1.577 -10.092 1.00 86.50 214 LYS A CA 1
ATOM 1701 C C . LYS A 1 214 ? -11.177 1.408 -9.065 1.00 86.50 214 LYS A C 1
ATOM 1703 O O . LYS A 1 214 ? -12.335 1.744 -9.327 1.00 86.50 214 LYS A O 1
ATOM 1708 N N . GLY A 1 215 ? -10.814 0.913 -7.889 1.00 79.25 215 GLY A N 1
ATOM 1709 C CA . GLY A 1 215 ? -11.660 0.702 -6.720 1.00 79.25 215 GLY A CA 1
ATOM 1710 C C . GLY A 1 215 ? -10.851 0.950 -5.450 1.00 79.25 215 GLY A C 1
ATOM 1711 O O . GLY A 1 215 ? -9.654 1.215 -5.519 1.00 79.25 215 GLY A O 1
ATOM 1712 N N . TYR A 1 216 ? -11.486 0.875 -4.286 1.00 75.62 216 TYR A N 1
ATOM 1713 C CA . TYR A 1 216 ? -10.863 1.305 -3.032 1.00 75.62 216 TYR A CA 1
ATOM 1714 C C . TYR A 1 216 ? -9.557 0.588 -2.685 1.00 75.62 216 TYR A C 1
ATOM 1716 O O . TYR A 1 216 ? -8.578 1.243 -2.340 1.00 75.62 216 TYR A O 1
ATOM 1724 N N . ASN A 1 217 ? -9.537 -0.737 -2.851 1.00 74.00 217 ASN A N 1
ATOM 1725 C CA . ASN A 1 217 ? -8.358 -1.576 -2.639 1.00 74.00 217 ASN A CA 1
ATOM 1726 C C . ASN A 1 217 ? -7.620 -1.892 -3.948 1.00 74.00 217 ASN A C 1
ATOM 1728 O O . ASN A 1 217 ? -6.709 -2.701 -3.930 1.00 74.00 217 ASN A O 1
ATOM 1732 N N . GLU A 1 218 ? -8.010 -1.297 -5.082 1.00 83.50 218 GLU A N 1
ATOM 1733 C CA . GLU A 1 218 ? -7.431 -1.585 -6.398 1.00 83.50 218 GLU A CA 1
ATOM 1734 C C . GLU A 1 218 ? -6.626 -0.394 -6.906 1.00 83.50 218 GLU A C 1
ATOM 1736 O O . GLU A 1 218 ? -7.194 0.531 -7.497 1.00 83.50 218 GLU A O 1
ATOM 1741 N N . GLY A 1 219 ? -5.304 -0.431 -6.723 1.00 89.50 219 GLY A N 1
ATOM 1742 C CA . GLY A 1 219 ? -4.407 0.612 -7.209 1.00 89.50 219 GLY A CA 1
ATOM 1743 C C . GLY A 1 219 ? -2.978 0.155 -7.448 1.00 89.50 219 GLY A C 1
ATOM 1744 O O . GLY A 1 219 ? -2.576 -0.919 -7.013 1.00 89.50 219 GLY A O 1
ATOM 1745 N N . TYR A 1 220 ? -2.258 1.003 -8.172 1.00 92.50 220 TYR A N 1
ATOM 1746 C CA . TYR A 1 220 ? -0.865 0.825 -8.574 1.00 92.50 220 TYR A CA 1
ATOM 1747 C C . TYR A 1 220 ? -0.139 2.165 -8.460 1.00 92.50 220 TYR A C 1
ATOM 1749 O O . TYR A 1 220 ? -0.783 3.218 -8.502 1.00 92.50 220 TYR A O 1
ATOM 1757 N N . LYS A 1 221 ? 1.188 2.147 -8.405 1.00 93.69 221 LYS A N 1
ATOM 1758 C CA . LYS A 1 221 ? 2.034 3.323 -8.625 1.00 93.69 221 LYS A CA 1
ATOM 1759 C C . LYS A 1 221 ? 2.764 3.160 -9.952 1.00 93.69 221 LYS A C 1
ATOM 1761 O O . LYS A 1 221 ? 3.278 2.089 -10.257 1.00 93.69 221 LYS A O 1
ATOM 1766 N N . LEU A 1 222 ? 2.819 4.230 -10.735 1.00 95.69 222 LEU A N 1
ATOM 1767 C CA . LEU A 1 222 ? 3.769 4.371 -11.835 1.00 95.69 222 LEU A CA 1
ATOM 1768 C C . LEU A 1 222 ? 4.765 5.459 -11.469 1.00 95.69 222 LEU A C 1
ATOM 1770 O O . LEU A 1 222 ? 4.351 6.563 -11.110 1.00 95.69 222 LEU A O 1
ATOM 1774 N N . GLU A 1 223 ? 6.054 5.190 -11.623 1.00 95.75 223 GLU A N 1
ATOM 1775 C CA . GLU A 1 223 ? 7.091 6.191 -11.405 1.00 95.75 223 GLU A CA 1
ATOM 1776 C C . GLU A 1 223 ? 7.869 6.480 -12.681 1.00 95.75 223 GLU A C 1
ATOM 1778 O O . GLU A 1 223 ? 8.384 5.580 -13.342 1.00 95.75 223 GLU A O 1
ATOM 1783 N N . TYR A 1 224 ? 7.975 7.761 -13.023 1.00 95.94 224 TYR A N 1
ATOM 1784 C CA . TYR A 1 224 ? 8.717 8.233 -14.180 1.00 95.94 224 TYR A CA 1
ATOM 1785 C C . TYR A 1 224 ? 9.869 9.131 -13.757 1.00 95.94 224 TYR A C 1
ATOM 1787 O O . TYR A 1 224 ? 9.668 10.164 -13.121 1.00 95.94 224 TYR A O 1
ATOM 1795 N N . LYS A 1 225 ? 11.071 8.816 -14.229 1.00 94.88 225 LYS A N 1
ATOM 1796 C CA . LYS A 1 225 ? 12.209 9.730 -14.191 1.00 94.88 225 LYS A CA 1
ATOM 1797 C C . LYS A 1 225 ? 12.142 10.703 -15.365 1.00 94.88 225 LYS A C 1
ATOM 1799 O O . LYS A 1 225 ? 11.891 10.309 -16.508 1.00 94.88 225 LYS A O 1
ATOM 1804 N N . ALA A 1 226 ? 12.404 11.981 -15.101 1.00 90.88 226 ALA A N 1
ATOM 1805 C CA . ALA A 1 226 ? 12.386 13.021 -16.122 1.00 90.88 226 ALA A CA 1
ATOM 1806 C C . ALA A 1 226 ? 13.316 12.695 -17.319 1.00 90.88 226 ALA A C 1
ATOM 1808 O O . ALA A 1 226 ? 14.451 12.256 -17.111 1.00 90.88 226 ALA A O 1
ATOM 1809 N N . PRO A 1 227 ? 12.884 12.964 -18.569 1.00 90.50 227 PRO A N 1
ATOM 1810 C CA . PRO A 1 227 ? 11.626 13.633 -18.910 1.00 90.50 227 PRO A CA 1
ATOM 1811 C C . PRO A 1 227 ? 10.391 12.716 -18.924 1.00 90.50 227 PRO A C 1
ATOM 1813 O O . PRO A 1 227 ? 9.300 13.223 -18.693 1.00 90.50 227 PRO A O 1
ATOM 1816 N N . ALA A 1 228 ? 10.539 11.415 -19.203 1.00 94.19 228 ALA A N 1
ATOM 1817 C CA . ALA A 1 228 ? 9.425 10.458 -19.286 1.00 94.19 228 ALA A CA 1
ATOM 1818 C C . ALA A 1 228 ? 9.899 8.989 -19.346 1.00 94.19 228 ALA A C 1
ATOM 1820 O O . ALA A 1 228 ? 9.314 8.165 -20.048 1.00 94.19 228 ALA A O 1
ATOM 1821 N N . THR A 1 229 ? 10.975 8.642 -18.641 1.00 95.38 229 THR A N 1
ATOM 1822 C CA . THR A 1 229 ? 11.429 7.249 -18.545 1.00 95.38 229 THR A CA 1
ATOM 1823 C C . THR A 1 229 ? 10.663 6.562 -17.424 1.00 95.38 229 THR A C 1
ATOM 1825 O O . THR A 1 229 ? 10.869 6.923 -16.270 1.00 95.38 229 THR A O 1
ATOM 1828 N N . LEU A 1 230 ? 9.803 5.590 -17.743 1.00 97.62 230 LEU A N 1
ATOM 1829 C CA . LEU A 1 230 ? 9.185 4.727 -16.731 1.00 97.62 230 LEU A CA 1
ATOM 1830 C C . LEU A 1 230 ? 10.300 3.967 -16.006 1.00 97.62 230 LEU A C 1
ATOM 1832 O O . LEU A 1 230 ? 11.133 3.337 -16.661 1.00 97.62 230 LEU A O 1
ATOM 1836 N N . VAL A 1 231 ? 10.344 4.083 -14.684 1.00 97.31 231 VAL A N 1
ATOM 1837 C CA . VAL A 1 231 ? 11.353 3.447 -13.831 1.00 97.31 231 VAL A CA 1
ATOM 1838 C C . VAL A 1 231 ? 10.751 2.508 -12.802 1.00 97.31 231 VAL A C 1
ATOM 1840 O O . VAL A 1 231 ? 11.484 1.677 -12.300 1.00 97.31 231 VAL A O 1
ATOM 1843 N N . GLU A 1 232 ? 9.455 2.579 -12.513 1.00 97.31 232 GLU A N 1
ATOM 1844 C CA . GLU A 1 232 ? 8.835 1.654 -11.564 1.00 97.31 232 GLU A CA 1
ATOM 1845 C C . GLU A 1 232 ? 7.362 1.445 -11.883 1.00 97.31 232 GLU A C 1
ATOM 1847 O O . GLU A 1 232 ? 6.652 2.381 -12.278 1.00 97.31 232 GLU A O 1
ATOM 1852 N N . ILE A 1 233 ? 6.915 0.210 -11.692 1.00 97.19 233 ILE A N 1
ATOM 1853 C CA . ILE A 1 233 ? 5.513 -0.158 -11.602 1.00 97.19 233 ILE A CA 1
ATOM 1854 C C . ILE A 1 233 ? 5.363 -0.927 -10.296 1.00 97.19 233 ILE A C 1
ATOM 1856 O O . ILE A 1 233 ? 5.914 -2.014 -10.170 1.00 97.19 233 ILE A O 1
ATOM 1860 N N . GLU A 1 234 ? 4.578 -0.386 -9.375 1.00 93.31 234 GLU A N 1
ATOM 1861 C CA . GLU A 1 234 ? 4.332 -0.992 -8.066 1.00 93.31 234 GLU A CA 1
ATOM 1862 C C . GLU A 1 234 ? 2.851 -1.382 -7.964 1.00 93.31 234 GLU A C 1
ATOM 1864 O O . GLU A 1 234 ? 1.953 -0.591 -8.283 1.00 93.31 234 GLU A O 1
ATOM 1869 N N . GLY A 1 235 ? 2.590 -2.618 -7.555 1.00 87.94 235 GLY A N 1
ATOM 1870 C CA . GLY A 1 235 ? 1.281 -3.188 -7.248 1.00 87.94 235 GLY A CA 1
ATOM 1871 C C . GLY A 1 235 ? 0.872 -2.990 -5.794 1.00 87.94 235 GLY A C 1
ATOM 1872 O O . GLY A 1 235 ? 1.104 -1.935 -5.202 1.00 87.94 235 GLY A O 1
ATOM 1873 N N . ASP A 1 236 ? 0.187 -3.985 -5.224 1.00 73.19 236 ASP A N 1
ATOM 1874 C CA . ASP A 1 236 ? -0.108 -4.005 -3.790 1.00 73.19 236 ASP A CA 1
ATOM 1875 C C . ASP A 1 236 ? 0.821 -4.937 -3.018 1.00 73.19 236 ASP A C 1
ATOM 1877 O O . ASP A 1 236 ? 0.859 -6.134 -3.300 1.00 73.19 236 ASP A O 1
ATOM 1881 N N . GLU A 1 237 ? 1.521 -4.379 -2.024 1.00 63.28 237 GLU A N 1
ATOM 1882 C CA . GLU A 1 237 ? 2.454 -5.091 -1.137 1.00 63.28 237 GLU A CA 1
ATOM 1883 C C . GLU A 1 237 ? 1.768 -6.218 -0.353 1.00 63.28 237 GLU A C 1
ATOM 1885 O O . GLU A 1 237 ? 2.380 -7.235 -0.051 1.00 63.28 237 GLU A O 1
ATOM 1890 N N . ASP A 1 238 ? 0.463 -6.099 -0.088 1.00 65.69 238 ASP A N 1
ATOM 1891 C CA . ASP A 1 238 ? -0.325 -7.149 0.572 1.00 65.69 238 ASP A CA 1
ATOM 1892 C C . ASP A 1 238 ? -0.696 -8.315 -0.383 1.00 65.69 238 ASP A C 1
ATOM 1894 O O . ASP A 1 238 ? -1.617 -9.089 -0.107 1.00 65.69 238 ASP A O 1
ATOM 1898 N N . TRP A 1 239 ? -0.029 -8.421 -1.541 1.00 62.75 239 TRP A N 1
ATOM 1899 C CA . TRP A 1 239 ? -0.230 -9.437 -2.590 1.00 62.75 239 TRP A CA 1
ATOM 1900 C C . TRP A 1 239 ? -1.665 -9.521 -3.128 1.00 62.75 239 TRP A C 1
ATOM 1902 O O . TRP A 1 239 ? -2.104 -10.553 -3.646 1.00 62.75 239 TRP A O 1
ATOM 1912 N N . ARG A 1 240 ? -2.426 -8.430 -3.003 1.00 70.50 240 ARG A N 1
ATOM 1913 C CA . ARG A 1 240 ? -3.812 -8.351 -3.486 1.00 70.50 240 ARG A CA 1
ATOM 1914 C C . ARG A 1 240 ? -3.885 -8.029 -4.971 1.00 70.50 240 ARG A C 1
ATOM 1916 O O . ARG A 1 240 ? -4.832 -8.452 -5.632 1.00 70.50 240 ARG A O 1
ATOM 1923 N N . LEU A 1 241 ? -2.893 -7.302 -5.488 1.00 82.00 241 LEU A N 1
ATOM 1924 C CA . LEU A 1 241 ? -2.811 -6.886 -6.884 1.00 82.00 241 LEU A CA 1
ATOM 1925 C C . LEU A 1 241 ? -1.409 -7.092 -7.434 1.00 82.00 241 LEU A C 1
ATOM 1927 O O . LEU A 1 241 ? -0.465 -6.413 -7.037 1.00 82.00 241 LEU A O 1
ATOM 1931 N N . PHE A 1 242 ? -1.324 -8.000 -8.400 1.00 91.94 242 PHE A N 1
ATOM 1932 C CA . PHE A 1 242 ? -0.132 -8.220 -9.203 1.00 91.94 242 PHE A CA 1
ATOM 1933 C C . PHE A 1 242 ? -0.186 -7.378 -10.472 1.00 91.94 242 PHE A C 1
ATOM 1935 O O . PHE A 1 242 ? -1.256 -7.158 -11.048 1.00 91.94 242 PHE A O 1
ATOM 1942 N N . ILE A 1 243 ? 0.980 -6.933 -10.926 1.00 95.12 243 ILE A N 1
ATOM 1943 C CA . ILE A 1 243 ? 1.119 -6.097 -12.112 1.00 95.12 243 ILE A CA 1
ATOM 1944 C C . ILE A 1 243 ? 0.584 -6.862 -13.337 1.00 95.12 243 ILE A C 1
ATOM 1946 O O . ILE A 1 243 ? 0.994 -8.002 -13.580 1.00 95.12 243 ILE A O 1
ATOM 1950 N N . PRO A 1 244 ? -0.306 -6.262 -14.155 1.00 95.75 244 PRO A N 1
ATOM 1951 C CA . PRO A 1 244 ? -0.809 -6.905 -15.361 1.00 95.75 244 PRO A CA 1
ATOM 1952 C C . PRO A 1 244 ? 0.325 -7.333 -16.296 1.00 95.75 244 PRO A C 1
ATOM 1954 O O . PRO A 1 244 ? 1.225 -6.548 -16.598 1.00 95.75 244 PRO A O 1
ATOM 1957 N N . GLU A 1 245 ? 0.240 -8.547 -16.848 1.00 97.12 245 GLU A N 1
ATOM 1958 C CA . GLU A 1 245 ? 1.264 -9.085 -17.757 1.00 97.12 245 GLU A CA 1
ATOM 1959 C C . GLU A 1 245 ? 1.552 -8.143 -18.940 1.00 97.12 245 GLU A C 1
ATOM 1961 O O . GLU A 1 245 ? 2.695 -8.018 -19.375 1.00 97.12 245 GLU A O 1
ATOM 1966 N N . SER A 1 246 ? 0.539 -7.430 -19.446 1.00 98.12 246 SER A N 1
ATOM 1967 C CA . SER A 1 246 ? 0.729 -6.441 -20.511 1.00 98.12 246 SER A CA 1
ATOM 1968 C C . SER A 1 246 ? 1.619 -5.268 -20.097 1.00 98.12 246 SER A C 1
ATOM 1970 O O . SER A 1 246 ? 2.384 -4.789 -20.927 1.00 98.12 246 SER A O 1
ATOM 1972 N N . ALA A 1 247 ? 1.524 -4.815 -18.843 1.00 98.25 247 ALA A N 1
ATOM 1973 C CA . ALA A 1 247 ? 2.372 -3.753 -18.310 1.00 98.25 247 ALA A CA 1
ATOM 1974 C C . ALA A 1 247 ? 3.807 -4.263 -18.110 1.00 98.25 247 ALA A C 1
ATOM 1976 O O . ALA A 1 247 ? 4.753 -3.607 -18.536 1.00 98.25 247 ALA A O 1
ATOM 1977 N N . LEU A 1 248 ? 3.966 -5.478 -17.565 1.00 98.44 248 LEU A N 1
ATOM 1978 C CA . LEU A 1 248 ? 5.277 -6.119 -17.402 1.00 98.44 248 LEU A CA 1
ATOM 1979 C C . LEU A 1 248 ? 5.991 -6.288 -18.742 1.00 98.44 248 LEU A C 1
ATOM 1981 O O . LEU A 1 248 ? 7.155 -5.927 -18.863 1.00 98.44 248 LEU A O 1
ATOM 1985 N N . ARG A 1 249 ? 5.292 -6.774 -19.773 1.00 98.44 249 ARG A N 1
ATOM 1986 C CA . ARG A 1 249 ? 5.844 -6.916 -21.133 1.00 98.44 249 ARG A CA 1
ATOM 1987 C C . ARG A 1 249 ? 6.232 -5.587 -21.777 1.00 98.44 249 ARG A C 1
ATOM 1989 O O . ARG A 1 249 ? 7.077 -5.579 -22.663 1.00 98.44 249 ARG A O 1
ATOM 1996 N N . ALA A 1 250 ? 5.596 -4.488 -21.378 1.00 98.19 250 ALA A N 1
ATOM 1997 C CA . ALA A 1 250 ? 5.947 -3.156 -21.854 1.00 98.19 250 ALA A CA 1
ATOM 1998 C C . ALA A 1 250 ? 7.145 -2.551 -21.097 1.00 98.19 250 ALA A C 1
ATOM 2000 O O . ALA A 1 250 ? 7.773 -1.625 -21.608 1.00 98.19 250 ALA A O 1
ATOM 2001 N N . PHE A 1 251 ? 7.456 -3.059 -19.901 1.00 98.50 251 PHE A N 1
ATOM 2002 C CA . PHE A 1 251 ? 8.476 -2.512 -19.007 1.00 98.50 251 PHE A CA 1
ATOM 2003 C C . PHE A 1 251 ? 9.777 -3.331 -18.967 1.00 98.50 251 PHE A C 1
ATOM 2005 O O . PHE A 1 251 ? 10.868 -2.760 -19.021 1.00 98.50 251 PHE A O 1
ATOM 2012 N N . LEU A 1 252 ? 9.670 -4.660 -18.896 1.00 98.44 252 LEU A N 1
ATOM 2013 C CA . LEU A 1 252 ? 10.793 -5.588 -18.764 1.00 98.44 252 LEU A CA 1
ATOM 2014 C C . LEU A 1 252 ? 11.264 -6.124 -20.130 1.00 98.44 252 LEU A C 1
ATOM 2016 O O . LEU A 1 252 ? 10.443 -6.328 -21.027 1.00 98.44 252 LEU A O 1
ATOM 2020 N N . PRO A 1 253 ? 12.560 -6.455 -20.290 1.00 98.25 253 PRO A N 1
ATOM 2021 C CA . PRO A 1 253 ? 13.062 -7.122 -21.491 1.00 98.25 253 PRO A CA 1
ATOM 2022 C C . PRO A 1 253 ? 12.497 -8.545 -21.675 1.00 98.25 253 PRO A C 1
ATOM 2024 O O . PRO A 1 253 ? 12.276 -9.276 -20.705 1.00 98.25 253 PRO A O 1
ATOM 2027 N N . ASP A 1 254 ? 12.355 -8.992 -22.928 1.00 98.38 254 ASP A N 1
ATOM 2028 C CA . ASP A 1 254 ? 11.791 -10.310 -23.280 1.00 98.38 254 ASP A CA 1
ATOM 2029 C C . ASP A 1 254 ? 12.441 -11.514 -22.563 1.00 98.38 254 ASP A C 1
ATOM 2031 O O . ASP A 1 254 ? 11.708 -12.437 -22.177 1.00 98.38 254 ASP A O 1
ATOM 2035 N N . PRO A 1 255 ? 13.774 -11.563 -22.344 1.00 98.62 255 PRO A N 1
ATOM 2036 C CA . PRO A 1 255 ? 14.380 -12.666 -21.600 1.00 98.62 255 PRO A CA 1
ATOM 2037 C C . PRO A 1 255 ? 13.922 -12.737 -20.136 1.00 98.62 255 PRO A C 1
ATOM 2039 O O . PRO A 1 255 ? 13.660 -13.839 -19.646 1.00 98.62 255 PRO A O 1
ATOM 2042 N N . ALA A 1 256 ? 13.714 -11.592 -19.475 1.00 98.62 256 ALA A N 1
ATOM 2043 C CA . ALA A 1 256 ? 13.187 -11.545 -18.111 1.00 98.62 256 ALA A CA 1
ATOM 2044 C C . ALA A 1 256 ? 11.728 -12.025 -18.074 1.00 98.62 256 ALA A C 1
ATOM 2046 O O . ALA A 1 256 ? 11.362 -12.867 -17.254 1.00 98.62 256 ALA A O 1
ATOM 2047 N N . ILE A 1 257 ? 10.904 -11.597 -19.038 1.00 98.69 257 ILE A N 1
ATOM 2048 C CA . ILE A 1 257 ? 9.528 -12.097 -19.176 1.00 98.69 257 ILE A CA 1
ATOM 2049 C C . ILE A 1 257 ? 9.505 -13.612 -19.403 1.00 98.69 257 ILE A C 1
ATOM 2051 O O . ILE A 1 257 ? 8.725 -14.330 -18.777 1.00 98.69 257 ILE A O 1
ATOM 2055 N N . THR A 1 258 ? 10.375 -14.119 -20.275 1.00 98.62 258 THR A N 1
ATOM 2056 C CA . THR A 1 258 ? 10.488 -15.557 -20.552 1.00 98.62 258 THR A CA 1
ATOM 2057 C C . THR A 1 258 ? 10.855 -16.332 -19.289 1.00 98.62 258 THR A C 1
ATOM 2059 O O . THR A 1 258 ? 10.282 -17.393 -19.028 1.00 98.62 258 THR A O 1
ATOM 2062 N N . TYR A 1 259 ? 11.768 -15.794 -18.479 1.00 98.50 259 TYR A N 1
ATOM 2063 C CA . TYR A 1 259 ? 12.128 -16.366 -17.189 1.00 98.50 259 TYR A CA 1
ATOM 2064 C C . TYR A 1 259 ? 10.921 -16.461 -16.248 1.00 98.50 259 TYR A C 1
ATOM 2066 O O . TYR A 1 259 ? 10.591 -17.554 -15.778 1.00 98.50 259 TYR A O 1
ATOM 2074 N N . LEU A 1 260 ? 10.217 -15.343 -16.041 1.00 98.50 260 LEU A N 1
ATOM 2075 C CA . LEU A 1 260 ? 9.040 -15.257 -15.173 1.00 98.50 260 LEU A CA 1
ATOM 2076 C C . LEU A 1 260 ? 7.923 -16.208 -15.622 1.00 98.50 260 LEU A C 1
ATOM 2078 O O . LEU A 1 260 ? 7.318 -16.888 -14.793 1.00 98.50 260 LEU A O 1
ATOM 2082 N N . VAL A 1 261 ? 7.666 -16.317 -16.928 1.00 98.38 261 VAL A N 1
ATOM 2083 C CA . VAL A 1 261 ? 6.673 -17.254 -17.482 1.00 98.38 261 VAL A CA 1
ATOM 2084 C C . VAL A 1 261 ? 7.086 -18.706 -17.229 1.00 98.38 261 VAL A C 1
ATOM 2086 O O . VAL A 1 261 ? 6.281 -19.496 -16.734 1.00 98.38 261 VAL A O 1
ATOM 2089 N N . ASN A 1 262 ? 8.344 -19.064 -17.505 1.00 98.06 262 ASN A N 1
ATOM 2090 C CA . ASN A 1 262 ? 8.840 -20.433 -17.332 1.00 98.06 262 ASN A CA 1
ATOM 2091 C C . ASN A 1 262 ? 8.844 -20.874 -15.862 1.00 98.06 262 ASN A C 1
ATOM 2093 O O . ASN A 1 262 ? 8.518 -22.024 -15.560 1.00 98.06 262 ASN A O 1
ATOM 2097 N N . LYS A 1 263 ? 9.165 -19.956 -14.943 1.00 97.25 263 LYS A N 1
ATOM 2098 C CA . LYS A 1 263 ? 9.090 -20.174 -13.491 1.00 97.25 263 LYS A CA 1
ATOM 2099 C C . LYS A 1 263 ? 7.662 -20.077 -12.937 1.00 97.25 263 LYS A C 1
ATOM 2101 O O . LYS A 1 263 ? 7.456 -20.398 -11.772 1.00 97.25 263 LYS A O 1
ATOM 2106 N N . LYS A 1 264 ? 6.674 -19.699 -13.762 1.00 97.38 264 LYS A N 1
ATOM 2107 C CA . LYS A 1 264 ? 5.278 -19.430 -13.365 1.00 97.38 264 LYS A CA 1
ATOM 2108 C C . LYS A 1 264 ? 5.146 -18.313 -12.320 1.00 97.38 264 LYS A C 1
ATOM 2110 O O . LYS A 1 264 ? 4.229 -18.339 -11.508 1.00 97.38 264 LYS A O 1
ATOM 2115 N N . LEU A 1 265 ? 6.052 -17.341 -12.364 1.00 96.69 265 LEU A N 1
ATOM 2116 C CA . LEU A 1 265 ? 6.104 -16.179 -11.475 1.00 96.69 265 LEU A CA 1
ATOM 2117 C C . LEU A 1 265 ? 5.422 -14.940 -12.062 1.00 96.69 265 LEU A C 1
ATOM 2119 O O . LEU A 1 265 ? 5.079 -14.035 -11.317 1.00 96.69 265 LEU A O 1
ATOM 2123 N N . ILE A 1 266 ? 5.175 -14.903 -13.378 1.00 96.69 266 ILE A N 1
ATOM 2124 C CA . ILE A 1 266 ? 4.644 -13.708 -14.062 1.00 96.69 266 ILE A CA 1
ATOM 2125 C C . ILE A 1 266 ? 3.327 -13.181 -13.465 1.00 96.69 266 ILE A C 1
ATOM 2127 O O . ILE A 1 266 ? 3.095 -11.981 -13.456 1.00 96.69 266 ILE A O 1
ATOM 2131 N N . GLY A 1 267 ? 2.476 -14.071 -12.945 1.00 94.38 267 GLY A N 1
ATOM 2132 C CA . GLY A 1 267 ? 1.201 -13.710 -12.320 1.00 94.38 267 GLY A CA 1
ATOM 2133 C C . GLY A 1 267 ? 1.302 -13.324 -10.844 1.00 94.38 267 GLY A C 1
ATOM 2134 O O . GLY A 1 267 ? 0.262 -13.146 -10.225 1.00 94.38 267 GLY A O 1
ATOM 2135 N N . PHE A 1 268 ? 2.515 -13.255 -10.292 1.00 94.19 268 PHE A N 1
ATOM 2136 C CA . PHE A 1 268 ? 2.794 -12.950 -8.887 1.00 94.19 268 PHE A CA 1
ATOM 2137 C C . PHE A 1 268 ? 3.715 -11.737 -8.721 1.00 94.19 268 PHE A C 1
ATOM 2139 O O . PHE A 1 268 ? 4.190 -11.497 -7.617 1.00 94.19 268 PHE A O 1
ATOM 2146 N N . VAL A 1 269 ? 3.997 -10.995 -9.797 1.00 95.56 269 VAL A N 1
ATOM 2147 C CA . VAL A 1 269 ? 4.866 -9.817 -9.725 1.00 95.56 269 VAL A CA 1
ATOM 2148 C C . VAL A 1 269 ? 4.123 -8.676 -9.036 1.00 95.56 269 VAL A C 1
ATOM 2150 O O . VAL A 1 269 ? 3.109 -8.208 -9.560 1.00 95.56 269 VAL A O 1
ATOM 2153 N N . SER A 1 270 ? 4.603 -8.259 -7.868 1.00 93.19 270 SER A N 1
ATOM 2154 C CA . SER A 1 270 ? 4.064 -7.142 -7.084 1.00 93.19 270 SER A CA 1
ATOM 2155 C C . SER A 1 270 ? 4.822 -5.848 -7.335 1.00 93.19 270 SER A C 1
ATOM 2157 O O . SER A 1 270 ? 4.186 -4.803 -7.344 1.00 93.19 270 SER A O 1
ATOM 2159 N N . ASP A 1 271 ? 6.121 -5.913 -7.616 1.00 94.69 271 ASP A N 1
ATOM 2160 C CA . ASP A 1 271 ? 6.940 -4.747 -7.938 1.00 94.69 271 ASP A CA 1
ATOM 2161 C C . ASP A 1 271 ? 7.884 -5.039 -9.108 1.00 94.69 271 ASP A C 1
ATOM 2163 O O . ASP A 1 271 ? 8.378 -6.159 -9.278 1.00 94.69 271 ASP A O 1
ATOM 2167 N N . ALA A 1 272 ? 8.099 -4.034 -9.953 1.00 97.44 272 ALA A N 1
ATOM 2168 C CA . ALA A 1 272 ? 9.118 -4.063 -10.985 1.00 97.44 272 ALA A CA 1
ATOM 2169 C C . ALA A 1 272 ? 9.745 -2.674 -11.137 1.00 97.44 272 ALA A C 1
ATOM 2171 O O . ALA A 1 272 ? 9.097 -1.732 -11.606 1.00 97.44 272 ALA A O 1
ATOM 2172 N N . LYS A 1 273 ? 11.044 -2.584 -10.850 1.00 97.50 273 LYS A N 1
ATOM 2173 C CA . LYS A 1 273 ? 11.809 -1.339 -10.803 1.00 97.50 273 LYS A CA 1
ATOM 2174 C C . LYS A 1 273 ? 13.047 -1.386 -11.692 1.00 97.50 273 LYS A C 1
ATOM 2176 O O . LYS A 1 273 ? 13.744 -2.389 -11.765 1.00 97.50 273 LYS A O 1
ATOM 2181 N N . LEU A 1 274 ? 13.342 -0.288 -12.379 1.00 97.38 274 LEU A N 1
ATOM 2182 C CA . LEU A 1 274 ? 14.554 -0.056 -13.156 1.00 97.38 274 LEU A CA 1
ATOM 2183 C C . LEU A 1 274 ? 15.508 0.810 -12.336 1.00 97.38 274 LEU A C 1
ATOM 2185 O O . LEU A 1 274 ? 15.394 2.037 -12.286 1.00 97.38 274 LEU A O 1
ATOM 2189 N N . GLU A 1 275 ? 16.510 0.153 -11.775 1.00 91.62 275 GLU A N 1
ATOM 2190 C CA . GLU A 1 275 ? 17.660 0.791 -11.157 1.00 91.62 275 GLU A CA 1
ATOM 2191 C C . GLU A 1 275 ? 18.749 1.089 -12.202 1.00 91.62 275 GLU A C 1
ATOM 2193 O O . GLU A 1 275 ? 18.677 0.671 -13.360 1.00 91.62 275 GLU A O 1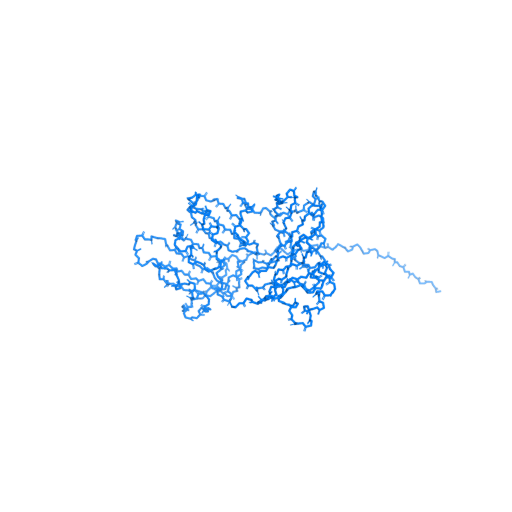
ATOM 2198 N N . LYS A 1 276 ? 19.791 1.836 -11.812 1.00 86.25 276 LYS A N 1
ATOM 2199 C CA . LYS A 1 276 ? 20.829 2.390 -12.719 1.00 86.25 276 LYS A CA 1
ATOM 2200 C C . LYS A 1 276 ? 21.322 1.454 -13.831 1.00 86.25 276 LYS A C 1
ATOM 2202 O O . LYS A 1 276 ? 21.638 1.939 -14.918 1.00 86.25 276 LYS A O 1
ATOM 2207 N N . SER A 1 277 ? 21.443 0.154 -13.569 1.00 91.81 277 SER A N 1
ATOM 2208 C CA . SER A 1 277 ? 21.957 -0.825 -14.535 1.00 91.81 277 SER A CA 1
ATOM 2209 C C . SER A 1 277 ? 21.238 -2.174 -14.523 1.00 91.81 277 SER A C 1
ATOM 2211 O O . SER A 1 277 ? 21.768 -3.138 -15.081 1.00 91.81 277 SER A O 1
ATOM 2213 N N . MET A 1 278 ? 20.082 -2.278 -13.871 1.00 97.19 278 MET A N 1
ATOM 2214 C CA . MET A 1 278 ? 19.376 -3.548 -13.710 1.00 97.19 278 MET A CA 1
ATOM 2215 C C . MET A 1 278 ? 17.899 -3.335 -13.390 1.00 97.19 278 MET A C 1
ATOM 2217 O O . MET A 1 278 ? 17.511 -2.261 -12.940 1.00 97.19 278 MET A O 1
ATOM 2221 N N . TYR A 1 279 ? 17.107 -4.375 -13.608 1.00 98.44 279 TYR A N 1
ATOM 2222 C CA . TYR A 1 279 ? 15.737 -4.456 -13.134 1.00 98.44 279 TYR A CA 1
ATOM 2223 C C . TYR A 1 279 ? 15.691 -5.249 -11.832 1.00 98.44 279 TYR A C 1
ATOM 2225 O O . TYR A 1 279 ? 16.257 -6.340 -11.782 1.00 98.44 279 TYR A O 1
ATOM 2233 N N . GLU A 1 280 ? 15.008 -4.723 -10.827 1.00 98.00 280 GLU A N 1
ATOM 2234 C CA . GLU A 1 280 ? 14.598 -5.434 -9.615 1.00 98.00 280 GLU A CA 1
ATOM 2235 C C . GLU A 1 280 ? 13.127 -5.822 -9.778 1.00 98.00 280 GLU A C 1
ATOM 2237 O O . GLU A 1 280 ? 12.332 -5.044 -10.308 1.00 98.00 280 GLU A O 1
ATOM 2242 N N . VAL A 1 281 ? 12.782 -7.062 -9.442 1.00 97.38 281 VAL A N 1
ATOM 2243 C CA . VAL A 1 281 ? 11.433 -7.605 -9.610 1.00 97.38 281 VAL A CA 1
ATOM 2244 C C . VAL A 1 281 ? 11.085 -8.451 -8.397 1.00 97.38 281 VAL A C 1
ATOM 2246 O O . VAL A 1 281 ? 11.692 -9.504 -8.192 1.00 97.38 281 VAL A O 1
ATOM 2249 N N . GLU A 1 282 ? 10.063 -8.032 -7.661 1.00 95.12 282 GLU A N 1
ATOM 2250 C CA . GLU A 1 282 ? 9.480 -8.802 -6.564 1.00 95.12 282 GLU A CA 1
ATOM 2251 C C . GLU A 1 282 ? 8.340 -9.666 -7.110 1.00 95.12 282 GLU A C 1
ATOM 2253 O O . GLU A 1 282 ? 7.366 -9.165 -7.683 1.00 95.12 282 GLU A O 1
ATOM 2258 N N . ALA A 1 283 ? 8.459 -10.987 -6.970 1.00 94.25 283 ALA A N 1
ATOM 2259 C CA . ALA A 1 283 ? 7.493 -11.949 -7.486 1.00 94.25 283 ALA A CA 1
ATOM 2260 C C . ALA A 1 283 ? 7.113 -13.007 -6.441 1.00 94.25 283 ALA A C 1
ATOM 2262 O O . ALA A 1 283 ? 7.702 -14.089 -6.355 1.00 94.25 283 ALA A O 1
ATOM 2263 N N . GLY A 1 284 ? 6.069 -12.722 -5.664 1.00 90.56 284 GLY A N 1
ATOM 2264 C CA . GLY A 1 284 ? 5.616 -13.571 -4.567 1.00 90.56 284 GLY A CA 1
ATOM 2265 C C . GLY A 1 284 ? 6.619 -13.572 -3.416 1.00 90.56 284 GLY A C 1
ATOM 2266 O O . GLY A 1 284 ? 6.599 -12.673 -2.595 1.00 90.56 284 GLY A O 1
ATOM 2267 N N . LYS A 1 285 ? 7.473 -14.597 -3.354 1.00 91.31 285 LYS A N 1
ATOM 2268 C CA . LYS A 1 285 ? 8.545 -14.724 -2.346 1.00 91.31 285 LYS A CA 1
ATOM 2269 C C . LYS A 1 285 ? 9.948 -14.589 -2.939 1.00 91.31 285 LYS A C 1
ATOM 2271 O O . LYS A 1 285 ? 10.910 -15.055 -2.341 1.00 91.31 285 LYS A O 1
ATOM 2276 N N . TYR A 1 286 ? 10.025 -14.165 -4.195 1.00 95.12 286 TYR A N 1
ATOM 2277 C CA . TYR A 1 286 ? 11.263 -14.115 -4.953 1.00 95.12 286 TYR A CA 1
ATOM 2278 C C . TYR A 1 286 ? 11.637 -12.671 -5.210 1.00 95.12 286 TYR A C 1
ATOM 2280 O O . TYR A 1 286 ? 10.854 -11.965 -5.843 1.00 95.12 286 TYR A O 1
ATOM 2288 N N . ASP A 1 287 ? 12.868 -12.329 -4.863 1.00 96.56 287 ASP A N 1
ATOM 2289 C CA . ASP A 1 287 ? 13.494 -11.080 -5.266 1.00 96.56 287 ASP A CA 1
ATOM 2290 C C . ASP A 1 287 ? 14.470 -11.386 -6.391 1.00 96.56 287 ASP A C 1
ATOM 2292 O O . ASP A 1 287 ? 15.451 -12.125 -6.244 1.00 96.56 287 ASP A O 1
ATOM 2296 N N . LEU A 1 288 ? 14.149 -10.883 -7.577 1.00 97.94 288 LEU A N 1
ATOM 2297 C CA . LEU A 1 288 ? 14.863 -11.196 -8.804 1.00 97.94 288 LEU A CA 1
ATOM 2298 C C . LEU A 1 288 ? 15.553 -9.950 -9.328 1.00 97.94 288 LEU A C 1
ATOM 2300 O O . LEU A 1 288 ? 14.950 -8.883 -9.423 1.00 97.94 288 LEU A O 1
ATOM 2304 N N . LYS A 1 289 ? 16.801 -10.104 -9.768 1.00 98.44 289 LYS A N 1
ATOM 2305 C CA . LYS A 1 289 ? 17.521 -9.043 -10.474 1.00 98.44 289 LYS A CA 1
ATOM 2306 C C . LYS A 1 289 ? 17.840 -9.477 -11.885 1.00 98.44 289 LYS A C 1
ATOM 2308 O O . LYS A 1 289 ? 18.408 -10.548 -12.096 1.00 98.44 289 LYS A O 1
ATOM 2313 N N . PHE A 1 290 ? 17.527 -8.627 -12.853 1.00 98.62 290 PHE A N 1
ATOM 2314 C CA . PHE A 1 290 ? 17.811 -8.855 -14.265 1.00 98.62 290 PHE A CA 1
ATOM 2315 C C . PHE A 1 290 ? 18.706 -7.760 -14.831 1.00 98.62 290 PHE A C 1
ATOM 2317 O O . PHE A 1 290 ? 18.581 -6.588 -14.490 1.00 98.62 290 PHE A O 1
ATOM 2324 N N . SER A 1 291 ? 19.593 -8.114 -15.755 1.00 98.25 291 SER A N 1
ATOM 2325 C CA . SER A 1 291 ? 20.358 -7.131 -16.518 1.00 98.25 291 SER A CA 1
ATOM 2326 C C . SER A 1 291 ? 19.434 -6.289 -17.405 1.00 98.25 291 SER A C 1
ATOM 2328 O O . SER A 1 291 ? 18.281 -6.646 -17.652 1.00 98.25 291 SER A O 1
ATOM 2330 N N . LEU A 1 292 ? 19.953 -5.200 -17.982 1.00 97.56 292 LEU A N 1
ATOM 2331 C CA . LEU A 1 292 ? 19.210 -4.411 -18.979 1.00 97.56 292 LEU A CA 1
ATOM 2332 C C . LEU A 1 292 ? 18.826 -5.214 -20.238 1.00 97.56 292 LEU A C 1
ATOM 2334 O O . LEU A 1 292 ? 17.968 -4.783 -21.003 1.00 97.56 292 LEU A O 1
ATOM 2338 N N . LEU A 1 293 ? 19.457 -6.372 -20.463 1.00 97.88 293 LEU A N 1
ATOM 2339 C CA . LEU A 1 293 ? 19.112 -7.307 -21.538 1.00 97.88 293 LEU A CA 1
ATOM 2340 C C . LEU A 1 293 ? 18.120 -8.392 -21.083 1.00 97.88 293 LEU A C 1
ATOM 2342 O O . LEU A 1 293 ? 17.701 -9.209 -21.896 1.00 97.88 293 LEU A O 1
ATOM 2346 N N . GLY A 1 294 ? 17.729 -8.403 -19.806 1.00 97.81 294 GLY A N 1
ATOM 2347 C CA . GLY A 1 294 ? 16.803 -9.368 -19.213 1.00 97.81 294 GLY A CA 1
ATOM 2348 C C . GLY A 1 294 ? 17.450 -10.667 -18.735 1.00 97.81 294 GLY A C 1
ATOM 2349 O O . GLY A 1 294 ? 16.739 -11.624 -18.439 1.00 97.81 294 GLY A O 1
ATOM 2350 N N . GLU A 1 295 ? 18.779 -10.744 -18.683 1.00 98.12 295 GLU A N 1
ATOM 2351 C CA . GLU A 1 295 ? 19.480 -11.921 -18.158 1.00 98.12 295 GLU A CA 1
ATOM 2352 C C . GLU A 1 295 ? 19.381 -11.932 -16.633 1.00 98.12 295 GLU A C 1
ATOM 2354 O O . GLU A 1 295 ? 19.643 -10.909 -16.004 1.00 98.12 295 GLU A O 1
ATOM 2359 N N . LEU A 1 296 ? 19.023 -13.069 -16.032 1.00 98.25 296 LEU A N 1
ATOM 2360 C CA . LEU A 1 296 ? 18.984 -13.197 -14.575 1.00 98.25 296 LEU A CA 1
ATOM 2361 C C . LEU A 1 296 ? 20.392 -13.001 -13.994 1.00 98.25 296 LEU A C 1
ATOM 2363 O O . LEU A 1 296 ? 21.330 -13.703 -14.375 1.00 98.25 296 LEU A O 1
ATOM 2367 N N . LEU A 1 297 ? 20.510 -12.062 -13.062 1.00 97.88 297 LEU A N 1
ATOM 2368 C CA . LEU A 1 297 ? 21.722 -11.756 -12.309 1.00 97.88 297 LEU A CA 1
ATOM 2369 C C . LEU A 1 297 ? 21.672 -12.363 -10.905 1.00 97.88 297 LEU A C 1
ATOM 2371 O O . LEU A 1 297 ? 22.674 -12.906 -10.445 1.00 97.88 297 LEU A O 1
ATOM 2375 N N . GLU A 1 298 ? 20.515 -12.284 -10.247 1.00 97.44 298 GLU A N 1
ATOM 2376 C CA . GLU A 1 298 ? 20.314 -12.724 -8.863 1.00 97.44 298 GLU A CA 1
ATOM 2377 C C . GLU A 1 298 ? 18.882 -13.251 -8.668 1.00 97.44 298 GLU A C 1
ATOM 2379 O O . GLU A 1 298 ? 17.947 -12.742 -9.287 1.00 97.44 298 GLU A O 1
ATOM 2384 N N . GLU A 1 299 ? 18.732 -14.285 -7.837 1.00 97.12 299 GLU A N 1
ATOM 2385 C CA . GLU A 1 299 ? 17.454 -14.818 -7.344 1.00 97.12 299 GLU A CA 1
ATOM 2386 C C . GLU A 1 299 ? 17.619 -15.062 -5.841 1.00 97.12 299 GLU A C 1
ATOM 2388 O O . GLU A 1 299 ? 18.375 -15.952 -5.440 1.00 97.12 299 GLU A O 1
ATOM 2393 N N . GLU A 1 300 ? 16.925 -14.269 -5.032 1.00 96.38 300 GLU A N 1
ATOM 2394 C CA . GLU A 1 300 ? 16.796 -14.429 -3.585 1.00 96.38 300 GLU A CA 1
ATOM 2395 C C . GLU A 1 300 ? 15.372 -14.899 -3.251 1.00 96.38 300 GLU A C 1
ATOM 2397 O O . GLU A 1 300 ? 14.437 -14.709 -4.034 1.00 96.38 300 GLU A O 1
ATOM 2402 N N . ILE A 1 301 ? 15.225 -15.627 -2.142 1.00 92.94 301 ILE A N 1
ATOM 2403 C CA . ILE A 1 301 ? 13.942 -16.163 -1.688 1.00 92.94 301 ILE A CA 1
ATOM 2404 C C . ILE A 1 301 ? 13.731 -15.695 -0.256 1.00 92.94 301 ILE A C 1
ATOM 2406 O O . ILE A 1 301 ? 14.506 -16.088 0.615 1.00 92.94 301 ILE A O 1
ATOM 2410 N N . ASP A 1 302 ? 12.664 -14.939 -0.035 1.00 80.12 302 ASP A N 1
ATOM 2411 C CA . ASP A 1 302 ? 12.221 -14.561 1.301 1.00 80.12 302 ASP A CA 1
ATOM 2412 C C . ASP A 1 302 ? 11.653 -15.784 2.041 1.00 80.12 302 ASP A C 1
ATOM 2414 O O . ASP A 1 302 ? 10.815 -16.533 1.509 1.00 80.12 302 ASP A O 1
ATOM 2418 N N . ASP A 1 303 ? 12.158 -15.998 3.261 1.00 52.19 303 ASP A N 1
ATOM 2419 C CA . ASP A 1 303 ? 11.797 -17.087 4.185 1.00 52.19 303 ASP A CA 1
ATOM 2420 C C . ASP A 1 303 ? 10.554 -16.770 5.041 1.00 52.19 303 ASP A C 1
ATOM 2422 O O . ASP A 1 303 ? 10.463 -15.658 5.613 1.00 52.19 303 ASP A O 1
#

InterPro domains:
  IPR021533 Putative beta-lactamase-inhibitor-like, PepSY-like [PF11396] (85-161)

Organism: NCBI:txid266762

Secondary structure (DSSP, 8-state):
-------------------------GGGS-EEEE-GGGS-HHHHHHHHHSTTEEEEEEEEESS--TT---EEEEEEESSTTS---EEEEE-TTS-EEEEEESSS---HHHHHHSTT--HHHHHHHHHTT--EEEEEEETTEEEEEETTS-EEEE-TT--EEESS----------SHHHHHHHHHHHHHSTT-EEEEEEEEEETTEEEEEEEEEEETTEEEEEEEETTTEEEEEE--TTSS-PPPHHHHHHHS-HHHHHHHHHTT-GGGEEEEEEETTEEEEEETTEEEEEETT--EEEEEE--

Sequence (303 aa):
MKKVLFLTLFIGMIGLMSCHRNSMDKHDVPSTPVNTEQLPNQAKATLNKIEGYTVASSAKFANTTDRGSLYESRLVAKMRAVATAIEIEFDMNGIWTDVEAENGHIPLETIKSLPHFPVKIVEYIKANQLLVEEIERKSYGFKVETVDNRKFFFDKMGELISNKEPENPTVTPDNTAGEAALSFMNAHFPEYRIVQTSTEREEGALHYKFYLQKGYNEGYKLEYKAPATLVEIEGDEDWRLFIPESALRAFLPDPAITYLVNKKLIGFVSDAKLEKSMYEVEAGKYDLKFSLLGELLEEEIDD

Foldseek 3Di:
DDDDDDDDDDPDDPPPPPPPPDFAAPVNFDKDWDDLVPAAPLLNQLQVLQPQKDFPTKIATPAQGLLQFGMKTWIDGPDVVCVWIWIWTAHNNNQTFKIFTPDWADDLSSQVSRPLQAVLQSVVCVVVVFRWGMWGAFLQDIWTAGPVGWIWDAGSNRHTQDRDQQDQDPCPPPAPQSVLVVVLCVQFPPQKDFRGWHWDADPNWIKIWTWIDNGGNFIWIWIATPRHRTFKIAGDPVQPDAGGLRSCPVNAAPLLSVVCVVVVQSRQWGMWGHDPFWIWTDGPQWTWIAGNNNHTDDIDGHD